Protein AF-A0A858AQA1-F1 (afdb_monomer_lite)

Foldseek 3Di:
DVVLVVLLVVLVVVVVVPVVLVCCLLVVLLVLLVVQLVVQPDDPPPDHRQLLQLLLSLLLSLLLNLQLSLLLVLLVCVVVVVVVVCVVDPDDPCSNVCSSLVSSVVVSVVSSVVSLVVSVVDPVLVVLVVLAQVVLQVQLVSLSSLLSNLVSLVLNLPDDDSVVSNVVSVVLSVVSCCLQDHVDHLQVLQVDVVSLVVSVVNLNNLSSLSNSCNSNNNLQQWDPPDPPIRGSPQPRDSCVSVVSSVCSSVVSVVVSVVSVVVVVVVVVVVVVVVVVVVVVVVLVVLVVPDPDPVSVVVSVVVVVPPCPDDD

Structure (mmCIF, N/CA/C/O backbone):
data_AF-A0A858AQA1-F1
#
_entry.id   AF-A0A858AQA1-F1
#
loop_
_atom_site.group_PDB
_atom_site.id
_atom_site.type_symbol
_atom_site.label_atom_id
_atom_site.label_alt_id
_atom_site.label_comp_id
_atom_site.label_asym_id
_atom_site.label_entity_id
_atom_site.label_seq_id
_atom_site.pdbx_PDB_ins_code
_atom_site.Cartn_x
_atom_site.Cartn_y
_atom_site.Cartn_z
_atom_site.occupancy
_atom_site.B_iso_or_equiv
_atom_site.auth_seq_id
_atom_site.auth_comp_id
_atom_site.auth_asym_id
_atom_site.auth_atom_id
_atom_site.pdbx_PDB_model_num
ATOM 1 N N . MET A 1 1 ? -17.254 -20.150 5.465 1.00 73.06 1 MET A N 1
ATOM 2 C CA . MET A 1 1 ? -17.511 -19.604 4.110 1.00 73.06 1 MET A CA 1
ATOM 3 C C . MET A 1 1 ? -18.615 -18.549 4.067 1.00 73.06 1 MET A C 1
ATOM 5 O O . MET A 1 1 ? -18.322 -17.450 3.620 1.00 73.06 1 MET A O 1
ATOM 9 N N . LYS A 1 2 ? -19.838 -18.808 4.570 1.00 86.50 2 LYS A N 1
ATOM 10 C CA . LYS A 1 2 ? -20.956 -17.834 4.506 1.00 86.50 2 LYS A CA 1
ATOM 11 C C . LYS A 1 2 ? -20.590 -16.429 5.022 1.00 86.50 2 LYS A C 1
ATOM 13 O O . LYS A 1 2 ? -20.822 -15.453 4.319 1.00 86.50 2 LYS A O 1
ATOM 18 N N . SER A 1 3 ? -19.936 -16.325 6.183 1.00 87.56 3 SER A N 1
ATOM 19 C CA . SER A 1 3 ? -19.529 -15.029 6.756 1.00 87.56 3 SER A CA 1
ATOM 20 C C . SER A 1 3 ? -18.504 -14.275 5.901 1.00 87.56 3 SER A C 1
ATOM 22 O O . SER A 1 3 ? -18.577 -13.057 5.813 1.00 87.56 3 SER A O 1
ATOM 24 N N . PHE A 1 4 ? -17.575 -14.979 5.244 1.00 90.94 4 PHE A N 1
ATOM 25 C CA . PHE A 1 4 ? -16.588 -14.353 4.357 1.00 90.94 4 PHE A CA 1
ATOM 26 C C . PHE A 1 4 ? -17.264 -13.744 3.127 1.00 90.94 4 PHE A C 1
ATOM 28 O O . PHE A 1 4 ? -17.015 -12.588 2.808 1.00 90.94 4 PHE A O 1
ATOM 35 N N . ASN A 1 5 ? -18.179 -14.482 2.491 1.00 92.38 5 ASN A N 1
ATOM 36 C CA . ASN A 1 5 ? -18.903 -13.997 1.313 1.00 92.38 5 ASN A CA 1
ATOM 37 C C . ASN A 1 5 ? -19.752 -12.762 1.634 1.00 92.38 5 ASN A C 1
ATOM 39 O O . ASN A 1 5 ? -19.826 -11.845 0.823 1.00 92.38 5 ASN A O 1
ATOM 43 N N . ILE A 1 6 ? -20.359 -12.717 2.825 1.00 91.44 6 ILE A N 1
ATOM 44 C CA . ILE A 1 6 ? -21.107 -11.543 3.292 1.00 91.44 6 ILE A CA 1
ATOM 45 C C . ILE A 1 6 ? -20.171 -10.339 3.437 1.00 91.44 6 ILE A C 1
ATOM 47 O O . ILE A 1 6 ? -20.467 -9.279 2.896 1.00 91.44 6 ILE A O 1
ATOM 51 N N . LEU A 1 7 ? -19.028 -10.504 4.112 1.00 91.25 7 LEU A N 1
ATOM 52 C CA . LEU A 1 7 ? -18.048 -9.428 4.282 1.00 91.25 7 LEU A CA 1
ATOM 53 C C . LEU A 1 7 ? -17.496 -8.943 2.940 1.00 91.25 7 LEU A C 1
ATOM 55 O O . LEU A 1 7 ? -17.415 -7.742 2.714 1.00 91.25 7 LEU A O 1
ATOM 59 N N . PHE A 1 8 ? -17.167 -9.865 2.038 1.00 92.31 8 PHE A N 1
ATOM 60 C CA . PHE A 1 8 ? -16.672 -9.541 0.705 1.00 92.31 8 PHE A CA 1
ATOM 61 C C . PHE A 1 8 ? -17.718 -8.775 -0.114 1.00 92.31 8 PHE A C 1
ATOM 63 O O . PHE A 1 8 ? -17.404 -7.755 -0.724 1.00 92.31 8 PHE A O 1
ATOM 70 N N . LYS A 1 9 ? -18.983 -9.211 -0.073 1.00 93.12 9 LYS A N 1
ATOM 71 C CA . LYS A 1 9 ? -20.091 -8.497 -0.713 1.00 93.12 9 LYS A CA 1
ATOM 72 C C . LYS A 1 9 ? -20.267 -7.093 -0.132 1.00 93.12 9 LYS A C 1
ATOM 74 O O . LYS A 1 9 ? -20.425 -6.150 -0.893 1.00 93.12 9 LYS A O 1
ATOM 79 N N . MET A 1 10 ? -20.155 -6.935 1.189 1.00 90.12 10 MET A N 1
ATOM 80 C CA . MET A 1 10 ? -20.194 -5.617 1.831 1.00 90.12 10 MET A CA 1
ATOM 81 C C . MET A 1 10 ? -19.065 -4.696 1.345 1.00 90.12 10 MET A C 1
ATOM 83 O O . MET A 1 10 ? -19.322 -3.515 1.123 1.00 90.12 10 MET A O 1
ATOM 87 N N . GLN A 1 11 ? -17.838 -5.209 1.153 1.00 90.94 11 GLN A N 1
ATOM 88 C CA . GLN A 1 11 ? -16.745 -4.422 0.555 1.00 90.94 11 GLN A CA 1
ATOM 89 C C . GLN A 1 11 ? -17.123 -3.939 -0.848 1.00 90.94 11 GLN A C 1
ATOM 91 O O . GLN A 1 11 ? -16.962 -2.765 -1.174 1.00 90.94 11 GLN A O 1
ATOM 96 N N . PHE A 1 12 ? -17.654 -4.849 -1.665 1.00 91.06 12 PHE A N 1
ATOM 97 C CA . PHE A 1 12 ? -18.026 -4.564 -3.045 1.00 91.06 12 PHE A CA 1
ATOM 98 C C . PHE A 1 12 ? -19.165 -3.544 -3.142 1.00 91.06 12 PHE A C 1
ATOM 100 O O . PHE A 1 12 ? -19.063 -2.581 -3.901 1.00 91.06 12 PHE A O 1
ATOM 107 N N . ASP A 1 13 ? -20.218 -3.716 -2.343 1.00 90.19 13 ASP A N 1
ATOM 108 C CA . ASP A 1 13 ? -21.353 -2.793 -2.290 1.00 90.19 13 ASP A CA 1
ATOM 109 C C . ASP A 1 13 ? -20.893 -1.397 -1.855 1.00 90.19 13 ASP A C 1
ATOM 111 O O . ASP A 1 13 ? -21.287 -0.395 -2.453 1.00 90.19 13 ASP A O 1
ATOM 115 N N . HIS A 1 14 ? -19.993 -1.326 -0.870 1.00 87.38 14 HIS A N 1
ATOM 116 C CA . HIS A 1 14 ? -19.433 -0.058 -0.430 1.00 87.38 14 HIS A CA 1
ATOM 117 C C . HIS A 1 14 ? -18.577 0.608 -1.515 1.00 87.38 14 HIS A C 1
ATOM 119 O O . HIS A 1 14 ? -18.744 1.799 -1.780 1.00 87.38 14 HIS A O 1
ATOM 125 N N . TYR A 1 15 ? -17.695 -0.152 -2.166 1.00 86.94 15 TYR A N 1
ATOM 126 C CA . TYR A 1 15 ? -16.858 0.355 -3.250 1.00 86.94 15 TYR A CA 1
ATOM 127 C C . TYR A 1 15 ? -17.700 0.885 -4.410 1.00 86.94 15 TYR A C 1
ATOM 129 O O . TYR A 1 15 ? -17.454 1.988 -4.886 1.00 86.94 15 TYR A O 1
ATOM 137 N N . ARG A 1 16 ? -18.747 0.151 -4.809 1.00 88.12 16 ARG A N 1
ATOM 138 C CA . ARG A 1 16 ? -19.666 0.553 -5.883 1.00 88.12 16 ARG A CA 1
ATOM 139 C C . ARG A 1 16 ? -20.393 1.865 -5.583 1.00 88.12 16 ARG A C 1
ATOM 141 O O . ARG A 1 16 ? -20.663 2.630 -6.504 1.00 88.12 16 ARG A O 1
ATOM 148 N N . GLN A 1 17 ? -20.728 2.118 -4.320 1.00 87.00 17 GLN A N 1
ATOM 149 C CA . GLN A 1 17 ? -21.367 3.369 -3.900 1.00 87.00 17 GLN A CA 1
ATOM 150 C C . GLN A 1 17 ? -20.395 4.557 -3.913 1.00 87.00 17 GLN A C 1
ATOM 152 O O . GLN A 1 17 ? -20.827 5.701 -4.044 1.00 87.00 17 GLN A O 1
ATOM 157 N N . ASP A 1 18 ? -19.088 4.312 -3.817 1.00 84.25 18 ASP A N 1
ATOM 158 C CA . ASP A 1 18 ? -18.064 5.353 -3.837 1.00 84.25 18 ASP A CA 1
ATOM 159 C C . ASP A 1 18 ? -17.629 5.701 -5.269 1.00 84.25 18 ASP A C 1
ATOM 161 O O . ASP A 1 18 ? -16.482 5.503 -5.684 1.00 84.25 18 ASP A O 1
ATOM 165 N N . ILE A 1 19 ? -18.580 6.260 -6.025 1.00 83.06 19 ILE A N 1
ATOM 166 C CA . ILE A 1 19 ? -18.394 6.688 -7.420 1.00 83.06 19 ILE A CA 1
ATOM 167 C C . ILE A 1 19 ? -17.190 7.624 -7.547 1.00 83.06 19 ILE A C 1
ATOM 169 O O . ILE A 1 19 ? -16.440 7.530 -8.507 1.00 83.06 19 ILE A O 1
ATOM 173 N N . VAL A 1 20 ? -16.956 8.495 -6.565 1.00 79.31 20 VAL A N 1
ATOM 174 C CA . VAL A 1 20 ? -15.808 9.410 -6.561 1.00 79.31 20 VAL A CA 1
ATOM 175 C C . VAL A 1 20 ? -14.497 8.619 -6.561 1.00 79.31 20 VAL A C 1
ATOM 177 O O . VAL A 1 20 ? -13.631 8.869 -7.399 1.00 79.31 20 VAL A O 1
ATOM 180 N N . THR A 1 21 ? -14.336 7.629 -5.680 1.00 78.94 21 THR A N 1
ATOM 181 C CA . THR A 1 21 ? -13.105 6.818 -5.655 1.00 78.94 21 THR A CA 1
ATOM 182 C C . THR A 1 21 ? -12.893 6.057 -6.959 1.00 78.94 21 THR A C 1
ATOM 184 O O . THR A 1 21 ? -11.757 6.034 -7.449 1.00 78.94 21 THR A O 1
ATOM 187 N N . ILE A 1 22 ? -13.964 5.485 -7.522 1.00 83.00 22 ILE A N 1
ATOM 188 C CA . ILE A 1 22 ? -13.932 4.758 -8.797 1.00 83.00 22 ILE A CA 1
ATOM 189 C C . ILE A 1 22 ? -13.560 5.714 -9.928 1.00 83.00 22 ILE A C 1
ATOM 191 O O . ILE A 1 22 ? -12.518 5.542 -10.554 1.00 83.00 22 ILE A O 1
ATOM 195 N N . THR A 1 23 ? -14.351 6.762 -10.150 1.00 83.00 23 THR A N 1
ATOM 196 C CA . THR A 1 23 ? -14.172 7.694 -11.264 1.00 83.00 23 THR A CA 1
ATOM 197 C C . THR A 1 23 ? -12.812 8.363 -11.203 1.00 83.00 23 THR A C 1
ATOM 199 O O . THR A 1 23 ? -12.072 8.290 -12.178 1.00 83.00 23 THR A O 1
ATOM 202 N N . TYR A 1 24 ? -12.415 8.946 -10.069 1.00 80.00 24 TYR A N 1
ATOM 203 C CA . TYR A 1 24 ? -11.094 9.570 -9.974 1.00 80.00 24 TYR A CA 1
ATOM 204 C C . TYR A 1 24 ? -9.958 8.547 -10.041 1.00 80.00 24 TYR A C 1
ATOM 206 O O . TYR A 1 24 ? -8.861 8.903 -10.450 1.00 80.00 24 TYR A O 1
ATOM 214 N N . GLY A 1 25 ? -10.173 7.300 -9.615 1.00 76.75 25 GLY A N 1
ATOM 215 C CA . GLY A 1 25 ? -9.127 6.276 -9.642 1.00 76.75 25 GLY A CA 1
ATOM 216 C C . GLY A 1 25 ? -8.849 5.751 -11.006 1.00 76.75 25 GLY A C 1
ATOM 217 O O . GLY A 1 25 ? -7.709 5.729 -11.443 1.00 76.75 25 GLY A O 1
ATOM 218 N N . TRP A 1 26 ? -9.915 5.383 -11.679 1.00 83.00 26 TRP A N 1
ATOM 219 C CA . TRP A 1 26 ? -9.835 4.818 -12.995 1.00 83.00 26 TRP A CA 1
ATOM 220 C C . TRP A 1 26 ? -9.442 5.929 -13.961 1.00 83.00 26 TRP A C 1
ATOM 222 O O . TRP A 1 26 ? -8.394 5.845 -14.590 1.00 83.00 26 TRP A O 1
ATOM 232 N N . THR A 1 27 ? -10.196 7.030 -13.990 1.00 83.81 27 THR A N 1
ATOM 233 C CA . THR A 1 27 ? -9.983 8.113 -14.961 1.00 83.81 27 THR A CA 1
ATOM 234 C C . THR A 1 27 ? -8.596 8.731 -14.837 1.00 83.81 27 THR A C 1
ATOM 236 O O . THR A 1 27 ? -7.916 8.866 -15.847 1.00 83.81 27 THR A O 1
ATOM 239 N N . LEU A 1 28 ? -8.131 9.065 -13.624 1.00 80.38 28 LEU A N 1
ATOM 240 C CA . LEU A 1 28 ? -6.813 9.689 -13.465 1.00 80.38 28 LEU A CA 1
ATOM 241 C C . LEU A 1 28 ? -5.692 8.740 -13.890 1.00 80.38 28 LEU A C 1
ATOM 243 O O . LEU A 1 28 ? -4.771 9.167 -14.580 1.00 80.38 28 LEU A O 1
ATOM 247 N N . THR A 1 29 ? -5.763 7.466 -13.500 1.00 80.06 29 THR A N 1
ATOM 248 C CA . THR A 1 29 ? -4.726 6.486 -13.832 1.00 80.06 29 THR A CA 1
ATOM 249 C C . THR A 1 29 ? -4.722 6.147 -15.324 1.00 80.06 29 THR A C 1
ATOM 251 O O . THR A 1 29 ? -3.642 6.101 -15.910 1.00 80.06 29 THR A O 1
ATOM 254 N N . PHE A 1 30 ? -5.889 6.013 -15.968 1.00 83.94 30 PHE A N 1
ATOM 255 C CA . PHE A 1 30 ? -5.974 5.847 -17.425 1.00 83.94 30 PHE A CA 1
ATOM 256 C C . PHE A 1 30 ? -5.468 7.069 -18.175 1.00 83.94 30 PHE A C 1
ATOM 258 O O . PHE A 1 30 ? -4.650 6.916 -19.073 1.00 83.94 30 PHE A O 1
ATOM 265 N N . LEU A 1 31 ? -5.919 8.274 -17.808 1.00 84.38 31 LEU A N 1
ATOM 266 C CA . LEU A 1 31 ? -5.467 9.505 -18.457 1.00 84.38 31 LEU A CA 1
ATOM 267 C C . LEU A 1 31 ? -3.962 9.677 -18.304 1.00 84.38 31 LEU A C 1
ATOM 269 O O . LEU A 1 31 ? -3.286 10.000 -19.271 1.00 84.38 31 LEU A O 1
ATOM 273 N N . THR A 1 32 ? -3.431 9.405 -17.112 1.00 81.31 32 THR A N 1
ATOM 274 C CA . THR A 1 32 ? -1.993 9.476 -16.854 1.00 81.31 32 THR A CA 1
ATOM 275 C C . THR A 1 32 ? -1.249 8.487 -17.749 1.00 81.31 32 THR A C 1
ATOM 277 O O . THR A 1 32 ? -0.362 8.904 -18.484 1.00 81.31 32 THR A O 1
ATOM 280 N N . LEU A 1 33 ? -1.638 7.206 -17.769 1.00 81.81 33 LEU A N 1
ATOM 281 C CA . LEU A 1 33 ? -1.014 6.208 -18.644 1.00 81.81 33 LEU A CA 1
ATOM 282 C C . LEU A 1 33 ? -1.095 6.612 -20.124 1.00 81.81 33 LEU A C 1
ATOM 284 O O . LEU A 1 33 ? -0.093 6.552 -20.830 1.00 81.81 33 LEU A O 1
ATOM 288 N N . PHE A 1 34 ? -2.270 7.043 -20.581 1.00 82.19 34 PHE A N 1
ATOM 289 C CA . PHE A 1 34 ? -2.507 7.431 -21.967 1.00 82.19 34 PHE A CA 1
ATOM 290 C C . PHE A 1 34 ? -1.636 8.618 -22.385 1.00 82.19 34 PHE A C 1
ATOM 292 O O . PHE A 1 34 ? -1.000 8.571 -23.436 1.00 82.19 34 PHE A O 1
ATOM 299 N N . ILE A 1 35 ? -1.554 9.655 -21.544 1.00 81.88 35 ILE A N 1
ATOM 300 C CA . ILE A 1 35 ? -0.667 10.806 -21.746 1.00 81.88 35 ILE A CA 1
ATOM 301 C C . ILE A 1 35 ? 0.783 10.313 -21.836 1.00 81.88 35 ILE A C 1
ATOM 303 O O . ILE A 1 35 ? 1.462 10.590 -22.819 1.00 81.88 35 ILE A O 1
ATOM 307 N N . TRP A 1 36 ? 1.254 9.520 -20.874 1.00 77.94 36 TRP A N 1
ATOM 308 C CA . TRP A 1 36 ? 2.650 9.076 -20.858 1.00 77.94 36 TRP A CA 1
ATOM 309 C C . TRP A 1 36 ? 3.033 8.204 -22.054 1.00 77.94 36 TRP A C 1
ATOM 311 O O . TRP A 1 36 ? 4.100 8.418 -22.624 1.00 77.94 36 TRP A O 1
ATOM 321 N N . LEU A 1 37 ? 2.179 7.262 -22.462 1.00 77.00 37 LEU A N 1
ATOM 322 C CA . LEU A 1 37 ? 2.446 6.416 -23.629 1.00 77.00 37 LEU A CA 1
ATOM 323 C C . LEU A 1 37 ? 2.397 7.216 -24.936 1.00 77.00 37 LEU A C 1
ATOM 325 O O . LEU A 1 37 ? 3.232 7.004 -25.810 1.00 77.00 37 LEU A O 1
ATOM 329 N N . THR A 1 38 ? 1.473 8.174 -25.051 1.00 75.69 38 THR A N 1
ATOM 330 C CA . THR A 1 38 ? 1.316 8.986 -26.267 1.00 75.69 38 THR A CA 1
ATOM 331 C C . THR A 1 38 ? 2.454 9.992 -26.439 1.00 75.69 38 THR A C 1
ATOM 333 O O . THR A 1 38 ? 2.990 10.121 -27.534 1.00 75.69 38 THR A O 1
ATOM 336 N N . PHE A 1 39 ? 2.861 10.689 -25.373 1.00 66.00 39 PHE A N 1
ATOM 337 C CA . PHE A 1 39 ? 3.882 11.739 -25.467 1.00 66.00 39 PHE A CA 1
ATOM 338 C C . PHE A 1 39 ? 5.325 11.209 -25.491 1.00 66.00 39 PHE A C 1
ATOM 340 O O . PHE A 1 39 ? 6.198 11.897 -26.017 1.00 66.00 39 PHE A O 1
ATOM 347 N N . LYS A 1 40 ? 5.600 10.004 -24.963 1.00 63.38 40 LYS A N 1
ATOM 348 C CA . LYS A 1 40 ? 6.957 9.416 -24.984 1.00 63.38 40 LYS A CA 1
ATOM 349 C C . LYS A 1 40 ? 7.316 8.689 -26.288 1.00 63.38 40 LYS A C 1
ATOM 351 O O . LYS A 1 40 ? 8.491 8.420 -26.498 1.00 63.38 40 LYS A O 1
ATOM 356 N N . GLN A 1 41 ? 6.356 8.384 -27.164 1.00 53.94 41 GLN A N 1
ATOM 357 C CA . GLN A 1 41 ? 6.619 7.639 -28.408 1.00 53.94 41 GLN A CA 1
ATOM 358 C C . GLN A 1 41 ? 6.888 8.504 -29.649 1.00 53.94 41 GLN A C 1
ATOM 360 O O . GLN A 1 41 ? 7.388 8.000 -30.648 1.00 53.94 41 GLN A O 1
ATOM 365 N N . THR A 1 42 ? 6.559 9.796 -29.638 1.00 46.00 42 THR A N 1
ATOM 366 C CA . THR A 1 42 ? 6.417 10.561 -30.892 1.00 46.00 42 THR A CA 1
ATOM 367 C C . THR A 1 42 ? 7.615 11.405 -31.313 1.00 46.00 42 THR A C 1
ATOM 369 O O . THR A 1 42 ? 7.504 12.125 -32.303 1.00 46.00 42 THR A O 1
ATOM 372 N N . ASN A 1 43 ? 8.745 11.386 -30.604 1.00 45.25 43 ASN A N 1
ATOM 373 C CA . ASN A 1 43 ? 9.823 12.320 -30.922 1.00 45.25 43 ASN A CA 1
ATOM 374 C C . ASN A 1 43 ? 11.218 11.674 -30.800 1.00 45.25 43 ASN A C 1
ATOM 376 O O . ASN A 1 43 ? 11.653 11.402 -29.684 1.00 45.25 43 ASN A O 1
ATOM 380 N N . PRO A 1 44 ? 11.940 11.463 -31.921 1.00 48.25 44 PRO A N 1
ATOM 381 C CA . PRO A 1 44 ? 13.299 10.911 -31.920 1.00 48.25 44 PRO A CA 1
ATOM 382 C C . PRO A 1 44 ? 14.341 11.826 -31.247 1.00 48.25 44 PRO A C 1
ATOM 384 O O . PRO A 1 44 ? 15.448 11.376 -30.979 1.00 48.25 44 PRO A O 1
ATOM 387 N N . ASN A 1 45 ? 13.976 13.078 -30.937 1.00 49.09 45 ASN A N 1
ATOM 388 C CA . ASN A 1 45 ? 14.774 14.028 -30.154 1.00 49.09 45 ASN A CA 1
ATOM 389 C C . ASN A 1 45 ? 14.176 14.322 -28.760 1.00 49.09 45 ASN A C 1
ATOM 391 O O . ASN A 1 45 ? 14.677 15.203 -28.061 1.00 49.09 45 ASN A O 1
ATOM 395 N N . ALA A 1 46 ? 13.081 13.664 -28.359 1.00 47.47 46 ALA A N 1
ATOM 396 C CA . ALA A 1 46 ? 12.591 13.762 -26.983 1.00 47.47 46 ALA A CA 1
ATOM 397 C C . ALA A 1 46 ? 13.286 12.734 -26.092 1.00 47.47 46 ALA A C 1
ATOM 399 O O . ALA A 1 46 ? 13.847 11.759 -26.587 1.00 47.47 46 ALA A O 1
ATOM 400 N N . PHE A 1 47 ? 13.221 12.978 -24.778 1.00 47.31 47 PHE A N 1
ATOM 401 C CA . PHE A 1 47 ? 13.666 12.075 -23.716 1.00 47.31 47 PHE A CA 1
ATOM 402 C C . PHE A 1 47 ? 13.487 10.613 -24.134 1.00 47.31 47 PHE A C 1
ATOM 404 O O . PHE A 1 47 ? 12.359 10.200 -24.414 1.00 47.31 47 PHE A O 1
ATOM 411 N N . ALA A 1 48 ? 14.602 9.882 -24.222 1.00 53.25 48 ALA A N 1
ATOM 412 C CA . ALA A 1 48 ? 14.654 8.507 -24.702 1.00 53.25 48 ALA A CA 1
ATOM 413 C C . ALA A 1 48 ? 13.500 7.673 -24.126 1.00 53.25 48 ALA A C 1
ATOM 415 O O . ALA A 1 48 ? 13.161 7.805 -22.945 1.00 53.25 48 ALA A O 1
ATOM 416 N N . TYR A 1 49 ? 12.889 6.838 -24.973 1.00 58.66 49 TYR A N 1
ATOM 417 C CA . TYR A 1 49 ? 11.817 5.931 -24.577 1.00 58.66 49 TYR A CA 1
ATOM 418 C C . TYR A 1 49 ? 12.239 5.154 -23.330 1.00 58.66 49 TYR A C 1
ATOM 420 O O . TYR A 1 49 ? 13.167 4.349 -23.354 1.00 58.66 49 TYR A O 1
ATOM 428 N N . ASP A 1 50 ? 11.561 5.446 -22.226 1.00 68.62 50 ASP A N 1
ATOM 429 C CA . ASP A 1 50 ? 11.820 4.809 -20.950 1.00 68.62 50 ASP A CA 1
ATOM 430 C C . ASP A 1 50 ? 11.065 3.464 -20.931 1.00 68.62 50 ASP A C 1
ATOM 432 O O . ASP A 1 50 ? 9.825 3.454 -20.891 1.00 68.62 50 ASP A O 1
ATOM 436 N N . PRO A 1 51 ? 11.772 2.319 -20.969 1.00 76.25 51 PRO A N 1
ATOM 437 C CA . PRO A 1 51 ? 11.139 1.007 -21.069 1.00 76.25 51 PRO A CA 1
ATOM 438 C C . PRO A 1 51 ? 10.345 0.644 -19.807 1.00 76.25 51 PRO A C 1
ATOM 440 O O . PRO A 1 51 ? 9.513 -0.262 -19.846 1.00 76.25 51 PRO A O 1
ATOM 443 N N . PHE A 1 52 ? 10.547 1.364 -18.698 1.00 81.19 52 PHE A N 1
ATOM 444 C CA . PHE A 1 52 ? 9.900 1.111 -17.412 1.00 81.19 52 PHE A CA 1
ATOM 445 C C . PHE A 1 52 ? 8.508 1.737 -17.298 1.00 81.19 52 PHE A C 1
ATOM 447 O O . PHE A 1 52 ? 7.788 1.435 -16.347 1.00 81.19 52 PHE A O 1
ATOM 454 N N . VAL A 1 53 ? 8.097 2.589 -18.246 1.00 82.50 53 VAL A N 1
ATOM 455 C CA . VAL A 1 53 ? 6.897 3.440 -18.124 1.00 82.50 53 VAL A CA 1
ATOM 456 C C . VAL A 1 53 ? 5.634 2.657 -17.794 1.00 82.50 53 VAL A C 1
ATOM 458 O O . VAL A 1 53 ? 4.875 3.089 -16.926 1.00 82.50 53 VAL A O 1
ATOM 461 N N . LEU A 1 54 ? 5.399 1.507 -18.432 1.00 87.19 54 LEU A N 1
ATOM 462 C CA . LEU A 1 54 ? 4.196 0.724 -18.155 1.00 87.19 54 LEU A CA 1
ATOM 463 C C . LEU A 1 54 ? 4.221 0.124 -16.746 1.00 87.19 54 LEU A C 1
ATOM 465 O O . LEU A 1 54 ? 3.236 0.234 -16.016 1.00 87.19 54 LEU A O 1
ATOM 469 N N . ALA A 1 55 ? 5.349 -0.457 -16.333 1.00 91.00 55 ALA A N 1
ATOM 470 C CA . ALA A 1 55 ? 5.509 -0.993 -14.985 1.00 91.00 55 ALA A CA 1
ATOM 471 C C . ALA A 1 55 ? 5.376 0.104 -13.918 1.00 91.00 55 ALA A C 1
ATOM 473 O O . ALA A 1 55 ? 4.658 -0.086 -12.934 1.00 91.00 55 ALA A O 1
ATOM 474 N N . SER A 1 56 ? 5.980 1.276 -14.149 1.00 89.75 56 SER A N 1
ATOM 475 C CA . SER A 1 56 ? 5.829 2.465 -13.304 1.00 89.75 56 SER A CA 1
ATOM 476 C C . SER A 1 56 ? 4.374 2.922 -13.228 1.00 89.75 56 SER A C 1
ATOM 478 O O . SER A 1 56 ? 3.866 3.188 -12.141 1.00 89.75 56 SER A O 1
ATOM 480 N N . ALA A 1 57 ? 3.672 2.986 -14.361 1.00 88.69 57 ALA A N 1
ATOM 481 C CA . ALA A 1 57 ? 2.284 3.431 -14.419 1.00 88.69 57 ALA A CA 1
ATOM 482 C C . ALA A 1 57 ? 1.333 2.452 -13.720 1.00 88.69 57 ALA A C 1
ATOM 484 O O . ALA A 1 57 ? 0.460 2.883 -12.964 1.00 88.69 57 ALA A O 1
ATOM 485 N N . ILE A 1 58 ? 1.531 1.142 -13.903 1.00 92.25 58 ILE A N 1
ATOM 486 C CA . ILE A 1 58 ? 0.795 0.108 -13.167 1.00 92.25 58 ILE A CA 1
ATOM 487 C C . ILE A 1 58 ? 1.092 0.221 -11.669 1.00 92.25 58 ILE A C 1
ATOM 489 O O . ILE A 1 58 ? 0.160 0.218 -10.863 1.00 92.25 58 ILE A O 1
ATOM 493 N N . GLY A 1 59 ? 2.363 0.350 -11.282 1.00 92.94 59 GLY A N 1
ATOM 494 C CA . GLY A 1 59 ? 2.772 0.468 -9.885 1.00 92.94 59 GLY A CA 1
ATOM 495 C C . GLY A 1 59 ? 2.154 1.692 -9.208 1.00 92.94 59 GLY A C 1
ATOM 496 O O . GLY A 1 59 ? 1.453 1.577 -8.206 1.00 92.94 59 GLY A O 1
ATOM 497 N N . VAL A 1 60 ? 2.321 2.871 -9.798 1.00 90.50 60 VAL A N 1
ATOM 498 C CA . VAL A 1 60 ? 1.773 4.131 -9.282 1.00 90.50 60 VAL A CA 1
ATOM 499 C C . VAL A 1 60 ? 0.240 4.146 -9.302 1.00 90.50 60 VAL A C 1
ATOM 501 O O . VAL A 1 60 ? -0.385 4.606 -8.344 1.00 90.50 60 VAL A O 1
ATOM 504 N N . GLY A 1 61 ? -0.386 3.586 -10.340 1.00 90.06 61 GLY A N 1
ATOM 505 C CA . GLY A 1 61 ? -1.833 3.380 -10.397 1.00 90.06 61 GLY A CA 1
ATOM 506 C C . GLY A 1 61 ? -2.344 2.491 -9.262 1.00 90.06 61 GLY A C 1
ATOM 507 O O . GLY A 1 61 ? -3.339 2.813 -8.607 1.00 90.06 61 GLY A O 1
ATOM 508 N N . THR A 1 62 ? -1.604 1.423 -8.966 1.00 92.81 62 THR A N 1
ATOM 509 C CA . THR A 1 62 ? -1.876 0.517 -7.845 1.00 92.81 62 THR A CA 1
ATOM 510 C C . THR A 1 62 ? -1.720 1.235 -6.510 1.00 92.81 62 THR A C 1
ATOM 512 O O . THR A 1 62 ? -2.609 1.130 -5.670 1.00 92.81 62 THR A O 1
ATOM 515 N N . ILE A 1 63 ? -0.660 2.028 -6.313 1.00 93.38 63 ILE A N 1
ATOM 516 C CA . ILE A 1 63 ? -0.477 2.849 -5.103 1.00 93.38 63 ILE A CA 1
ATOM 517 C C . ILE A 1 63 ? -1.687 3.755 -4.897 1.00 93.38 63 ILE A C 1
ATOM 519 O O . ILE A 1 63 ? -2.295 3.747 -3.825 1.00 93.38 63 ILE A O 1
ATOM 523 N N . ARG A 1 64 ? -2.068 4.502 -5.940 1.00 91.00 64 ARG A N 1
ATOM 524 C CA . ARG A 1 64 ? -3.205 5.421 -5.902 1.00 91.00 64 ARG A CA 1
ATOM 525 C C . ARG A 1 64 ? -4.469 4.702 -5.471 1.00 91.00 64 ARG A C 1
ATOM 527 O O . ARG A 1 64 ? -5.131 5.117 -4.523 1.00 91.00 64 ARG A O 1
ATOM 534 N N . ASN A 1 65 ? -4.841 3.650 -6.193 1.00 90.50 65 ASN A N 1
ATOM 535 C CA . ASN A 1 65 ? -6.114 2.989 -5.967 1.00 90.50 65 ASN A CA 1
ATOM 536 C C . ASN A 1 65 ? -6.119 2.219 -4.643 1.00 90.50 65 ASN A C 1
ATOM 538 O O . ASN A 1 65 ? -7.047 2.376 -3.853 1.00 90.50 65 ASN A O 1
ATOM 542 N N . CYS A 1 66 ? -5.064 1.458 -4.362 1.00 92.25 66 CYS A N 1
ATOM 543 C CA . CYS A 1 66 ? -4.965 0.649 -3.159 1.00 92.25 66 CYS A CA 1
ATOM 544 C C . CYS A 1 66 ? -4.950 1.503 -1.888 1.00 92.25 66 CYS A C 1
ATOM 546 O O . CYS A 1 66 ? -5.714 1.204 -0.966 1.00 92.25 66 CYS A O 1
ATOM 548 N N . ILE A 1 67 ? -4.144 2.575 -1.838 1.00 93.56 67 ILE A N 1
ATOM 549 C CA . ILE A 1 67 ? -4.077 3.424 -0.644 1.00 93.56 67 ILE A CA 1
ATOM 550 C C . ILE A 1 67 ? -5.414 4.136 -0.424 1.00 93.56 67 ILE A C 1
ATOM 552 O O . ILE A 1 67 ? -5.968 4.076 0.673 1.00 93.56 67 ILE A O 1
ATOM 556 N N . HIS A 1 68 ? -5.971 4.778 -1.455 1.00 90.50 68 HIS A N 1
ATOM 557 C CA . HIS A 1 68 ? -7.208 5.547 -1.301 1.00 90.50 68 HIS A CA 1
ATOM 558 C C . HIS A 1 68 ? -8.424 4.673 -0.982 1.00 90.50 68 HIS A C 1
ATOM 560 O O . HIS A 1 68 ? -9.170 4.994 -0.053 1.00 90.50 68 HIS A O 1
ATOM 566 N N . ALA A 1 69 ? -8.624 3.575 -1.720 1.00 89.88 69 ALA A N 1
ATOM 567 C CA . ALA A 1 69 ? -9.766 2.691 -1.510 1.00 89.88 69 ALA A CA 1
ATOM 568 C C . ALA A 1 69 ? -9.711 2.048 -0.118 1.00 89.88 69 ALA A C 1
ATOM 570 O O . ALA A 1 69 ? -10.685 2.121 0.634 1.00 89.88 69 ALA A O 1
ATOM 571 N N . THR A 1 70 ? -8.552 1.504 0.272 1.00 92.69 70 THR A N 1
ATOM 572 C CA . THR A 1 70 ? -8.381 0.882 1.592 1.00 92.69 70 THR A CA 1
ATOM 573 C C . THR A 1 70 ? -8.562 1.903 2.714 1.00 92.69 70 THR A C 1
ATOM 575 O O . THR A 1 70 ? -9.311 1.645 3.656 1.00 92.69 70 THR A O 1
ATOM 578 N N . THR A 1 71 ? -7.942 3.085 2.616 1.00 93.75 71 THR A N 1
ATOM 579 C CA . THR A 1 71 ? -8.064 4.137 3.639 1.00 93.75 71 THR A CA 1
ATOM 580 C C . THR A 1 71 ? -9.522 4.554 3.845 1.00 93.75 71 THR A C 1
ATOM 582 O O . THR A 1 71 ? -9.975 4.627 4.988 1.00 93.75 71 THR A O 1
ATOM 585 N N . ARG A 1 72 ? -10.292 4.777 2.769 1.00 89.44 72 ARG A N 1
ATOM 586 C CA . ARG A 1 72 ? -11.710 5.163 2.878 1.00 89.44 72 ARG A CA 1
ATOM 5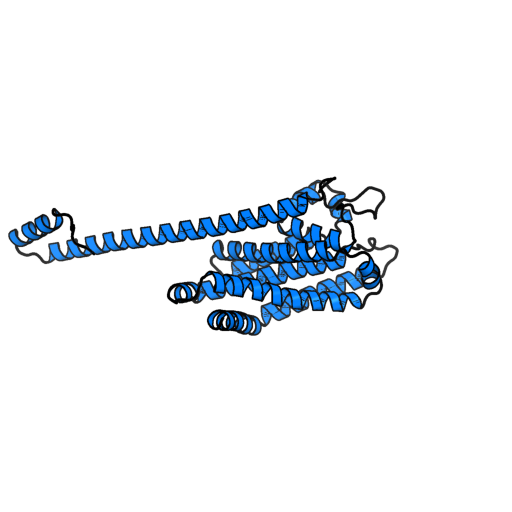87 C C . ARG A 1 72 ? -12.570 4.062 3.490 1.00 89.44 72 ARG A C 1
ATOM 589 O O . ARG A 1 72 ? -13.327 4.349 4.417 1.00 89.44 72 ARG A O 1
ATOM 596 N N . ILE A 1 73 ? -12.415 2.817 3.033 1.00 90.00 73 ILE A N 1
ATOM 597 C CA . ILE A 1 73 ? -13.124 1.654 3.593 1.00 90.00 73 ILE A CA 1
ATOM 598 C C . ILE A 1 73 ? -12.878 1.563 5.105 1.00 90.00 73 ILE A C 1
ATOM 600 O O . ILE A 1 73 ? -13.818 1.483 5.899 1.00 90.00 73 ILE A O 1
ATOM 604 N N . LEU A 1 74 ? -11.612 1.642 5.521 1.00 91.94 74 LEU A N 1
ATOM 605 C CA . LEU A 1 74 ? -11.230 1.559 6.928 1.00 91.94 74 LEU A CA 1
ATOM 606 C C . LEU A 1 74 ? -11.780 2.729 7.758 1.00 91.94 74 LEU A C 1
ATOM 608 O O . LEU A 1 74 ? -12.254 2.511 8.876 1.00 91.94 74 LEU A O 1
ATOM 612 N N . PHE A 1 75 ? -11.775 3.956 7.228 1.00 91.00 75 PHE A N 1
ATOM 613 C CA . PHE A 1 75 ? -12.382 5.105 7.909 1.00 91.00 75 PHE A CA 1
ATOM 614 C C . PHE A 1 75 ? -13.889 4.969 8.068 1.00 91.00 75 PHE A C 1
ATOM 616 O O . PHE A 1 75 ? -14.419 5.281 9.133 1.00 91.00 75 PHE A O 1
ATOM 623 N N . ASN A 1 76 ? -14.582 4.475 7.048 1.00 88.44 76 ASN A N 1
ATOM 624 C CA . ASN A 1 76 ? -16.023 4.278 7.123 1.00 88.44 76 ASN A CA 1
ATOM 625 C C . ASN A 1 76 ? -16.374 3.212 8.166 1.00 88.44 76 ASN A C 1
ATOM 627 O O . ASN A 1 76 ? -17.262 3.433 8.990 1.00 88.44 76 ASN A O 1
ATOM 631 N N . TYR A 1 77 ? -15.599 2.127 8.249 1.00 89.75 77 TYR A N 1
ATOM 632 C CA . TYR A 1 77 ? -15.752 1.142 9.323 1.00 89.75 77 TYR A CA 1
ATOM 633 C C . TYR A 1 77 ? -15.457 1.693 10.714 1.00 89.75 77 TYR A C 1
ATOM 635 O O . TYR A 1 77 ? -16.162 1.349 11.668 1.00 89.75 77 TYR A O 1
ATOM 643 N N . LYS A 1 78 ? -14.450 2.56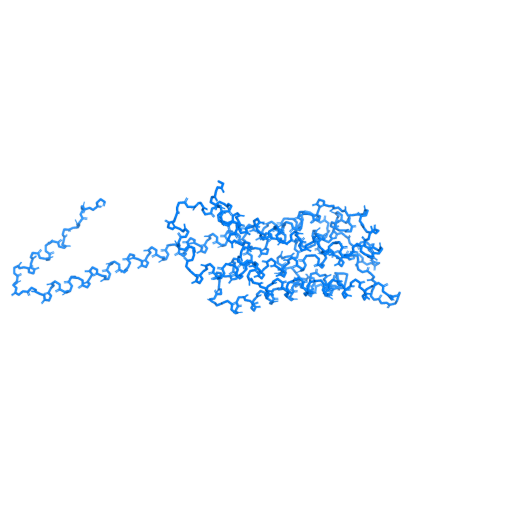1 10.841 1.00 88.44 78 LYS A N 1
ATOM 644 C CA . LYS A 1 78 ? -14.130 3.253 12.094 1.00 88.44 78 LYS A CA 1
ATOM 645 C C . LYS A 1 78 ? -15.278 4.171 12.525 1.00 88.44 78 LYS A C 1
ATOM 647 O O . LYS A 1 78 ? -15.732 4.073 13.661 1.00 88.44 78 LYS A O 1
ATOM 652 N N . ASN A 1 79 ? -15.791 4.999 11.616 1.00 86.81 79 ASN A N 1
ATOM 653 C CA . ASN A 1 79 ? -16.833 5.990 11.901 1.00 86.81 79 ASN A CA 1
ATOM 654 C C . ASN A 1 79 ? -18.194 5.353 12.211 1.00 86.81 79 ASN A C 1
ATOM 656 O O . ASN A 1 79 ? -18.911 5.828 13.084 1.00 86.81 79 ASN A O 1
ATOM 660 N N . GLN A 1 80 ? -18.542 4.253 11.541 1.00 87.19 80 GLN A N 1
ATOM 661 C CA . GLN A 1 80 ? -19.806 3.540 11.769 1.00 87.19 80 GLN A CA 1
ATOM 662 C C . GLN A 1 80 ? -19.774 2.620 13.004 1.00 87.19 80 GLN A C 1
ATOM 664 O O . GLN A 1 80 ? -20.746 1.907 13.276 1.00 87.19 80 GLN A O 1
ATOM 669 N N . GLY A 1 81 ? -18.644 2.561 13.722 1.00 83.81 81 GLY A N 1
ATOM 670 C CA . GLY A 1 81 ? -18.435 1.608 14.813 1.00 83.81 81 GLY A CA 1
ATOM 671 C C . GLY A 1 81 ? -18.516 0.148 14.351 1.00 83.81 81 GLY A C 1
ATOM 672 O O . GLY A 1 81 ? -18.788 -0.742 15.157 1.00 83.81 81 GLY A O 1
ATOM 673 N N . PHE A 1 82 ? -18.308 -0.111 13.055 1.00 86.44 82 PHE A N 1
ATOM 674 C CA . PHE A 1 82 ? -18.462 -1.435 12.453 1.00 86.44 82 PHE A CA 1
ATOM 675 C C . PHE A 1 82 ? -17.497 -2.443 13.075 1.00 86.44 82 PHE A C 1
ATOM 677 O O . PHE A 1 82 ? -17.888 -3.567 13.373 1.00 86.44 82 PHE A O 1
ATOM 684 N N . LEU A 1 83 ? -16.262 -2.018 13.364 1.00 81.31 83 LEU A N 1
ATOM 685 C CA . LEU A 1 83 ? -15.268 -2.869 14.021 1.00 81.31 83 LEU A CA 1
ATOM 686 C C . LEU A 1 83 ? -15.745 -3.354 15.396 1.00 81.31 83 LEU A C 1
ATOM 688 O O . LEU A 1 83 ? -15.590 -4.531 15.705 1.00 81.31 83 LEU A O 1
ATOM 692 N N . ASN A 1 84 ? -16.387 -2.487 16.185 1.00 79.94 84 ASN A N 1
ATOM 693 C CA . ASN A 1 84 ? -16.933 -2.866 17.491 1.00 79.94 84 ASN A CA 1
ATOM 694 C C . ASN A 1 84 ? -18.041 -3.913 17.336 1.00 79.94 84 ASN A C 1
ATOM 696 O O . ASN A 1 84 ? -18.044 -4.906 18.055 1.00 79.94 84 ASN A O 1
ATOM 700 N N . LYS A 1 85 ? -18.924 -3.739 16.343 1.00 84.56 85 LYS A N 1
ATOM 701 C CA . LYS A 1 85 ? -19.982 -4.712 16.029 1.00 84.56 85 LYS A CA 1
ATOM 702 C C . LYS A 1 85 ? -19.400 -6.056 15.592 1.00 84.56 85 LYS A C 1
ATOM 704 O O . LYS A 1 85 ? -19.837 -7.085 16.090 1.00 84.56 85 LYS A 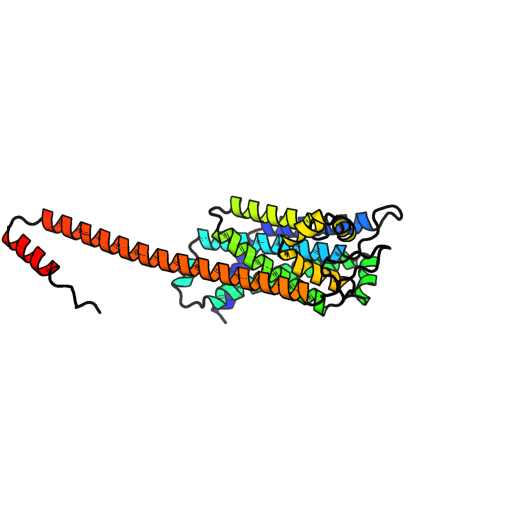O 1
ATOM 709 N N . ILE A 1 86 ? -18.381 -6.056 14.728 1.00 83.75 86 ILE A N 1
ATOM 710 C CA . ILE A 1 86 ? -17.688 -7.283 14.311 1.00 83.75 86 ILE A CA 1
ATOM 711 C C . ILE A 1 86 ? -17.058 -7.989 15.513 1.00 83.75 86 ILE A C 1
ATOM 713 O O . ILE A 1 86 ? -17.201 -9.203 15.634 1.00 83.75 86 ILE A O 1
ATOM 717 N N . TYR A 1 87 ? -16.433 -7.252 16.436 1.00 78.56 87 TYR A N 1
ATOM 718 C CA . TYR A 1 87 ? -15.857 -7.840 17.648 1.00 78.56 87 TYR A CA 1
ATOM 719 C C . TYR A 1 87 ? -16.892 -8.440 18.605 1.00 78.56 87 TYR A C 1
ATOM 721 O O . TYR A 1 87 ? -16.547 -9.353 19.350 1.00 78.56 87 TYR A O 1
ATOM 729 N N . SER A 1 88 ? -18.140 -7.973 18.565 1.00 83.25 88 SER A N 1
ATOM 730 C CA . SER A 1 88 ? -19.258 -8.553 19.320 1.00 83.25 88 SER A CA 1
ATOM 731 C C . SER A 1 88 ? -19.921 -9.746 18.619 1.00 83.25 88 SER A C 1
ATOM 733 O O . SER A 1 88 ? -20.782 -10.393 19.207 1.00 83.25 88 SER A O 1
ATOM 735 N N . THR A 1 89 ? -19.544 -10.051 17.375 1.00 85.56 89 THR A N 1
ATOM 736 C CA . THR A 1 89 ? -20.069 -11.198 16.615 1.00 85.56 89 THR A CA 1
ATOM 737 C C . THR A 1 89 ? -19.072 -12.361 16.596 1.00 85.56 89 THR A C 1
ATOM 739 O O . THR A 1 89 ? -17.867 -12.131 16.684 1.00 85.56 89 THR A O 1
ATOM 742 N N . PRO A 1 90 ? -19.516 -13.617 16.389 1.00 84.88 90 PRO A N 1
ATOM 743 C CA . PRO A 1 90 ? -18.627 -14.784 16.282 1.00 84.88 90 PRO A CA 1
ATOM 744 C C . PRO A 1 90 ? -17.830 -14.834 14.959 1.00 84.88 90 PRO A C 1
ATOM 746 O O . PRO A 1 90 ? -17.382 -15.894 14.521 1.00 84.88 90 PRO A O 1
ATOM 749 N N . ILE A 1 91 ? -17.669 -13.703 14.270 1.00 86.81 91 ILE A N 1
ATOM 750 C CA . ILE A 1 91 ? -16.934 -13.617 13.011 1.00 86.81 91 ILE A CA 1
ATOM 751 C C . ILE A 1 91 ? -15.433 -13.573 13.312 1.00 86.81 91 ILE A C 1
ATOM 753 O O . ILE A 1 91 ? -14.948 -12.728 14.062 1.00 86.81 91 ILE A O 1
ATOM 757 N N . SER A 1 92 ? -14.668 -14.462 12.674 1.00 87.25 92 SER A N 1
ATOM 758 C CA . SER A 1 92 ? -13.207 -14.453 12.784 1.00 87.25 92 SER A CA 1
ATOM 759 C C . SER A 1 92 ? -12.610 -13.148 12.245 1.00 87.25 92 SER A C 1
ATOM 761 O O . SER A 1 92 ? -12.870 -12.749 11.107 1.00 87.25 92 SER A O 1
ATOM 763 N N . LYS A 1 93 ? -11.732 -12.523 13.038 1.00 84.50 93 LYS A N 1
ATOM 764 C CA . LYS A 1 93 ? -10.974 -11.313 12.667 1.00 84.50 93 LYS A CA 1
ATOM 765 C C . LYS A 1 93 ? -10.112 -11.539 11.425 1.00 84.50 93 LYS A C 1
ATOM 767 O O . LYS A 1 93 ? -9.978 -10.645 10.595 1.00 84.50 93 LYS A O 1
ATOM 772 N N . TRP A 1 94 ? -9.583 -12.753 11.278 1.00 86.00 94 TRP A N 1
ATOM 773 C CA . TRP A 1 94 ? -8.811 -13.155 10.106 1.00 86.00 94 TRP A CA 1
ATOM 774 C C . TRP A 1 94 ? -9.663 -13.167 8.842 1.00 86.00 94 TRP A C 1
ATOM 776 O O . TRP A 1 94 ? -9.204 -12.686 7.816 1.00 86.00 94 TRP A O 1
ATOM 786 N N . ASN A 1 95 ? -10.922 -13.611 8.920 1.00 88.00 95 ASN A N 1
ATOM 787 C CA . ASN A 1 95 ? -11.828 -13.568 7.768 1.00 88.00 95 ASN A CA 1
ATOM 788 C C . ASN A 1 95 ? -12.138 -12.127 7.352 1.00 88.00 95 ASN A C 1
ATOM 790 O O . ASN A 1 95 ? -12.231 -11.844 6.162 1.00 88.00 95 ASN A O 1
ATOM 794 N N . PHE A 1 96 ? -12.268 -11.214 8.318 1.00 88.94 96 PHE A N 1
ATOM 795 C CA . PHE A 1 96 ? -12.444 -9.792 8.039 1.00 88.94 96 PHE A CA 1
ATOM 796 C C . PHE A 1 96 ? -11.218 -9.180 7.353 1.00 88.94 96 PHE A C 1
ATOM 798 O O . PHE A 1 96 ? -11.354 -8.612 6.269 1.00 88.94 96 PHE A O 1
ATOM 805 N N . LEU A 1 97 ? -10.021 -9.363 7.914 1.00 87.25 97 LEU A N 1
ATOM 806 C CA . LEU A 1 97 ? -8.783 -8.861 7.309 1.00 87.25 97 LEU A CA 1
ATOM 807 C C . LEU A 1 97 ? -8.527 -9.478 5.930 1.00 87.25 97 LEU A C 1
ATOM 809 O O . LEU A 1 97 ? -8.251 -8.750 4.979 1.00 87.25 97 LEU A O 1
ATOM 813 N N . ALA A 1 98 ? -8.694 -10.795 5.796 1.00 90.38 98 ALA A N 1
ATOM 814 C CA . ALA A 1 98 ? -8.563 -11.488 4.520 1.00 90.38 98 ALA A CA 1
ATOM 815 C C . ALA A 1 98 ? -9.567 -10.966 3.484 1.00 90.38 98 ALA A C 1
ATOM 817 O O . ALA A 1 98 ? -9.208 -10.829 2.320 1.00 90.38 98 ALA A O 1
ATOM 818 N N . SER A 1 99 ? -10.798 -10.623 3.892 1.00 92.31 99 SER A N 1
ATOM 819 C CA . SER A 1 99 ? -11.792 -10.050 2.975 1.00 92.31 99 SER A CA 1
ATOM 820 C C . SER A 1 99 ? -11.362 -8.683 2.443 1.00 92.31 99 SER A C 1
ATOM 822 O O . SER A 1 99 ? -11.486 -8.449 1.247 1.00 92.31 99 SER A O 1
ATOM 824 N N . ILE A 1 100 ? -10.786 -7.817 3.288 1.00 90.38 100 ILE A N 1
ATOM 825 C CA . ILE A 1 100 ? -10.273 -6.502 2.871 1.00 90.38 100 ILE A CA 1
ATOM 826 C C . ILE A 1 100 ? -9.090 -6.668 1.920 1.00 90.38 100 ILE A C 1
ATOM 828 O O . ILE A 1 100 ? -9.044 -6.007 0.882 1.00 90.38 100 ILE A O 1
ATOM 832 N N . ILE A 1 101 ? -8.140 -7.542 2.266 1.00 90.94 101 ILE A N 1
ATOM 833 C CA . ILE A 1 101 ? -6.942 -7.770 1.453 1.00 90.94 101 ILE A CA 1
ATOM 834 C C . ILE A 1 101 ? -7.333 -8.348 0.097 1.00 90.94 101 ILE A C 1
ATOM 836 O O . ILE A 1 101 ? -6.974 -7.778 -0.929 1.00 90.94 101 ILE A O 1
ATOM 840 N N . LEU A 1 102 ? -8.113 -9.432 0.080 1.00 93.19 102 LEU A N 1
ATOM 841 C CA . LEU A 1 102 ? -8.517 -10.088 -1.161 1.00 93.19 102 LEU A CA 1
ATOM 842 C C . LEU A 1 102 ? -9.356 -9.159 -2.041 1.00 93.19 102 LEU A C 1
ATOM 844 O O . LEU A 1 102 ? -9.166 -9.134 -3.253 1.00 93.19 102 LEU A O 1
ATOM 848 N N . PHE A 1 103 ? -10.252 -8.373 -1.440 1.00 92.62 103 PHE A N 1
ATOM 849 C CA . PHE A 1 103 ? -11.037 -7.385 -2.168 1.00 92.62 103 PHE A CA 1
ATOM 850 C C . PHE A 1 103 ? -10.140 -6.346 -2.851 1.00 92.62 103 PHE A C 1
ATOM 852 O O . PHE A 1 103 ? -10.283 -6.101 -4.047 1.00 92.62 103 PHE A O 1
ATOM 859 N N . ASN A 1 104 ? -9.171 -5.779 -2.124 1.00 91.38 104 ASN A N 1
ATOM 860 C CA . ASN A 1 104 ? -8.247 -4.802 -2.697 1.00 91.38 104 ASN A CA 1
ATOM 861 C C . ASN A 1 104 ? -7.346 -5.416 -3.769 1.00 91.38 104 ASN A C 1
ATOM 863 O O . ASN A 1 104 ? -7.145 -4.788 -4.805 1.00 91.38 104 ASN A O 1
ATOM 867 N N . VAL A 1 105 ? -6.841 -6.635 -3.565 1.00 91.94 105 VAL A N 1
ATOM 868 C CA . VAL A 1 105 ? -6.078 -7.360 -4.591 1.00 91.94 105 VAL A CA 1
ATOM 869 C C . VAL A 1 105 ? -6.922 -7.532 -5.853 1.00 91.94 105 VAL A C 1
ATOM 871 O O . VAL A 1 105 ? -6.454 -7.205 -6.935 1.00 91.94 105 VAL A O 1
ATOM 874 N N . LEU A 1 106 ? -8.180 -7.963 -5.726 1.00 93.44 106 LEU A N 1
ATOM 875 C CA . LEU A 1 106 ? -9.068 -8.191 -6.867 1.00 93.44 106 LEU A CA 1
ATOM 876 C C . LEU A 1 106 ? -9.383 -6.899 -7.636 1.00 93.44 106 LEU A C 1
ATOM 878 O O . LEU A 1 106 ? -9.285 -6.879 -8.859 1.00 93.44 106 LEU A O 1
ATOM 882 N N . ILE A 1 107 ? -9.723 -5.810 -6.942 1.00 90.94 107 ILE A N 1
ATOM 883 C CA . ILE A 1 107 ? -10.011 -4.524 -7.596 1.00 90.94 107 ILE A CA 1
ATOM 884 C C . ILE A 1 107 ? -8.764 -3.958 -8.281 1.00 90.94 107 ILE A C 1
ATOM 886 O O . ILE A 1 107 ? -8.853 -3.490 -9.416 1.00 90.94 107 ILE A O 1
ATOM 890 N N . ASN A 1 108 ? -7.601 -4.009 -7.625 1.00 91.50 108 ASN A N 1
ATOM 891 C CA . ASN A 1 108 ? -6.360 -3.553 -8.251 1.00 91.50 108 ASN A CA 1
ATOM 892 C C . ASN A 1 108 ? -5.979 -4.440 -9.434 1.00 91.50 108 ASN A C 1
ATOM 894 O O . ASN A 1 108 ? -5.523 -3.909 -10.438 1.00 91.50 108 ASN A O 1
ATOM 898 N N . PHE A 1 109 ? -6.221 -5.750 -9.361 1.00 92.81 109 PHE A N 1
ATOM 899 C CA . PHE A 1 109 ? -5.971 -6.650 -10.480 1.00 92.81 109 PHE A CA 1
ATOM 900 C C . PHE A 1 109 ? -6.819 -6.268 -11.696 1.00 92.81 109 PHE A C 1
ATOM 902 O O . PHE A 1 109 ? -6.272 -6.132 -12.783 1.00 92.81 109 PHE A O 1
ATOM 909 N N . ILE A 1 110 ? -8.115 -5.979 -11.511 1.00 92.12 110 ILE A N 1
ATOM 910 C CA . ILE A 1 110 ? -8.997 -5.499 -12.591 1.00 92.12 110 ILE A CA 1
ATOM 911 C C . ILE A 1 110 ? -8.448 -4.213 -13.224 1.00 92.12 110 ILE A C 1
ATOM 913 O O . ILE A 1 110 ? -8.354 -4.120 -14.446 1.00 92.12 110 ILE A O 1
ATOM 917 N N . ILE A 1 111 ? -8.055 -3.230 -12.409 1.00 89.75 111 ILE A N 1
ATOM 918 C CA . ILE A 1 111 ? -7.505 -1.960 -12.909 1.00 89.75 111 ILE A CA 1
ATOM 919 C C . ILE A 1 111 ? -6.190 -2.199 -13.654 1.00 89.75 111 ILE A C 1
ATOM 921 O O . ILE A 1 111 ? -6.013 -1.686 -14.755 1.00 89.75 111 ILE A O 1
ATOM 925 N N . THR A 1 112 ? -5.290 -3.009 -13.098 1.00 91.50 112 THR A N 1
ATOM 926 C CA . THR A 1 112 ? -4.025 -3.383 -13.735 1.00 91.50 112 THR A CA 1
ATOM 927 C C . THR A 1 112 ? -4.256 -4.084 -15.068 1.00 91.50 112 THR A C 1
ATOM 929 O O . THR A 1 112 ? -3.598 -3.736 -16.042 1.00 91.50 112 THR A O 1
ATOM 932 N N . THR A 1 113 ? -5.202 -5.026 -15.146 1.00 91.94 113 THR A N 1
ATOM 933 C CA . THR A 1 113 ? -5.564 -5.690 -16.403 1.00 91.94 113 THR A CA 1
ATOM 934 C C . THR A 1 113 ? -6.033 -4.675 -17.431 1.00 91.94 113 THR A C 1
ATOM 936 O O . THR A 1 113 ? -5.578 -4.714 -18.569 1.00 91.94 113 THR A O 1
ATOM 939 N N . LEU A 1 114 ? -6.887 -3.728 -17.043 1.00 89.94 114 LEU A N 1
ATOM 940 C CA . LEU A 1 114 ? -7.346 -2.704 -17.971 1.00 89.94 114 LEU A CA 1
ATOM 941 C C . LEU A 1 114 ? -6.193 -1.802 -18.444 1.00 89.94 114 LEU A C 1
ATOM 943 O O . LEU A 1 114 ? -6.048 -1.600 -19.648 1.00 89.94 114 LEU A O 1
ATOM 947 N N . LEU A 1 115 ? -5.329 -1.326 -17.541 1.00 89.31 115 LEU A N 1
ATOM 948 C CA . LEU A 1 115 ? -4.141 -0.535 -17.900 1.00 89.31 115 LEU A CA 1
ATOM 949 C C . LEU A 1 115 ? -3.223 -1.300 -18.856 1.00 89.31 115 LEU A C 1
ATOM 951 O O . LEU A 1 115 ? -2.802 -0.768 -19.883 1.00 89.31 115 LEU A O 1
ATOM 955 N N . PHE A 1 116 ? -2.974 -2.572 -18.556 1.00 90.62 116 PHE A N 1
ATOM 956 C CA . PHE A 1 116 ? -2.207 -3.461 -19.413 1.00 90.62 116 PHE A CA 1
ATOM 957 C C . PHE A 1 116 ? -2.850 -3.575 -20.801 1.00 90.62 116 PHE A C 1
ATOM 959 O O . PHE A 1 116 ? -2.184 -3.311 -21.796 1.00 90.62 116 PHE A O 1
ATOM 966 N N . THR A 1 117 ? -4.157 -3.856 -20.892 1.00 90.44 117 THR A N 1
ATOM 967 C CA . THR A 1 117 ? -4.856 -3.947 -22.187 1.00 90.44 117 THR A CA 1
ATOM 968 C C . THR A 1 117 ? -4.809 -2.643 -22.981 1.00 90.44 117 THR A C 1
ATOM 970 O O . THR A 1 117 ? -4.611 -2.686 -24.192 1.00 90.44 117 THR A O 1
ATOM 973 N N . THR A 1 118 ? -4.912 -1.482 -22.324 1.00 87.62 118 THR A N 1
ATOM 974 C CA . THR A 1 118 ? -4.768 -0.187 -23.005 1.00 87.62 118 THR A CA 1
ATOM 975 C C . THR A 1 118 ? -3.345 0.046 -23.504 1.00 87.62 118 THR A C 1
ATOM 977 O O . THR A 1 118 ? -3.158 0.569 -24.598 1.00 87.62 118 THR A O 1
ATOM 980 N N . ALA A 1 119 ? -2.333 -0.393 -22.754 1.00 86.94 119 ALA A N 1
ATOM 981 C CA . ALA A 1 119 ? -0.942 -0.285 -23.173 1.00 86.94 119 ALA A CA 1
ATOM 982 C C . ALA A 1 119 ? -0.614 -1.200 -24.360 1.00 86.94 119 ALA A C 1
ATOM 984 O O . ALA A 1 119 ? 0.208 -0.844 -25.199 1.00 86.94 119 ALA A O 1
ATOM 985 N N . MET A 1 120 ? -1.309 -2.335 -24.488 1.00 89.25 120 MET A N 1
ATOM 986 C CA . MET A 1 120 ? -1.155 -3.242 -25.630 1.00 89.25 120 MET A CA 1
ATOM 987 C C . MET A 1 120 ? -1.620 -2.647 -26.963 1.00 89.25 120 MET A C 1
ATOM 989 O O . MET A 1 120 ? -1.352 -3.243 -28.005 1.00 89.25 120 MET A O 1
ATOM 993 N N . LEU A 1 121 ? -2.264 -1.475 -26.975 1.00 86.88 121 LEU A N 1
ATOM 994 C CA . LEU A 1 121 ? -2.540 -0.736 -28.211 1.00 86.88 121 LEU A CA 1
ATOM 995 C C . LEU A 1 121 ? -1.246 -0.232 -28.877 1.00 86.88 121 LEU A C 1
ATOM 997 O O . LEU A 1 121 ? -1.184 -0.123 -30.102 1.00 86.88 121 LEU A O 1
ATOM 1001 N N . TYR A 1 122 ? -0.183 -0.027 -28.099 1.00 84.25 122 TYR A N 1
ATOM 1002 C CA . TYR A 1 122 ? 1.094 0.510 -28.559 1.00 84.25 122 TYR A CA 1
ATOM 1003 C C . TYR A 1 122 ? 2.079 -0.611 -28.931 1.00 84.25 122 TYR A C 1
ATOM 1005 O O . TYR A 1 122 ? 2.278 -1.557 -28.170 1.00 84.25 122 TYR A O 1
ATOM 1013 N N . ALA A 1 123 ? 2.704 -0.517 -30.112 1.00 83.56 123 ALA A N 1
ATOM 1014 C CA . ALA A 1 123 ? 3.562 -1.580 -30.651 1.00 83.56 123 ALA A CA 1
ATOM 1015 C C . ALA A 1 123 ? 4.814 -1.845 -29.802 1.00 83.56 123 ALA A C 1
ATOM 1017 O O . ALA A 1 123 ? 5.114 -3.003 -29.522 1.00 83.56 123 ALA A O 1
ATOM 1018 N N . ASP A 1 124 ? 5.478 -0.795 -29.320 1.00 79.44 124 ASP A N 1
ATOM 1019 C CA . ASP A 1 124 ? 6.696 -0.930 -28.508 1.00 79.44 124 ASP A CA 1
ATOM 1020 C C . ASP A 1 124 ? 6.436 -1.683 -27.197 1.00 79.44 124 ASP A C 1
ATOM 1022 O O . ASP A 1 124 ? 7.237 -2.515 -26.780 1.00 79.44 124 ASP A O 1
ATOM 1026 N N . GLN A 1 125 ? 5.269 -1.467 -26.580 1.00 83.06 125 GLN A N 1
ATOM 1027 C CA . GLN A 1 125 ? 4.879 -2.189 -25.366 1.00 83.06 125 GLN A CA 1
ATOM 1028 C C . GLN A 1 125 ? 4.633 -3.675 -25.636 1.00 83.06 125 GLN A C 1
ATOM 1030 O O . GLN A 1 125 ? 4.930 -4.504 -24.780 1.00 83.06 125 GLN A O 1
ATOM 1035 N N . ARG A 1 126 ? 4.119 -4.028 -26.823 1.00 86.50 126 ARG A N 1
ATOM 1036 C CA . ARG A 1 126 ? 3.957 -5.433 -27.223 1.00 86.50 126 ARG A CA 1
ATOM 1037 C C . ARG A 1 126 ? 5.302 -6.108 -27.464 1.00 86.50 126 ARG A C 1
ATOM 1039 O O . ARG A 1 126 ? 5.460 -7.260 -27.080 1.00 86.50 126 ARG A O 1
ATOM 1046 N N . ASN A 1 127 ? 6.260 -5.398 -28.058 1.00 83.81 127 ASN A N 1
ATOM 1047 C CA . ASN A 1 127 ? 7.601 -5.934 -28.297 1.00 83.81 127 ASN A CA 1
ATOM 1048 C C . ASN A 1 127 ? 8.322 -6.242 -26.979 1.00 83.81 127 ASN A C 1
ATOM 1050 O O . ASN A 1 127 ? 8.916 -7.310 -26.850 1.00 83.81 127 ASN A O 1
ATOM 1054 N N . ASN A 1 128 ? 8.167 -5.367 -25.981 1.00 81.94 128 ASN A N 1
ATOM 1055 C CA . ASN A 1 128 ? 8.746 -5.552 -24.651 1.00 81.94 128 ASN A CA 1
ATOM 1056 C C . ASN A 1 128 ? 8.227 -6.803 -23.918 1.00 81.94 128 ASN A C 1
ATOM 1058 O O . ASN A 1 128 ? 8.905 -7.290 -23.022 1.00 81.94 128 ASN A O 1
ATOM 1062 N N . LEU A 1 129 ? 7.059 -7.358 -24.284 1.00 87.38 129 LEU A N 1
ATOM 1063 C CA . LEU A 1 129 ? 6.490 -8.534 -23.606 1.00 87.38 129 LEU A CA 1
ATOM 1064 C C . LEU A 1 129 ? 7.381 -9.777 -23.660 1.00 87.38 129 LEU A C 1
ATOM 1066 O O . LEU A 1 129 ? 7.274 -10.626 -22.775 1.00 87.38 129 LEU A O 1
ATOM 1070 N N . ASN A 1 130 ? 8.217 -9.899 -24.693 1.00 87.50 130 ASN A N 1
ATOM 1071 C CA . ASN A 1 130 ? 9.085 -11.062 -24.871 1.00 87.50 130 ASN A CA 1
ATOM 1072 C C . ASN A 1 130 ? 10.171 -11.143 -23.793 1.00 87.50 130 ASN A C 1
ATOM 1074 O O . ASN A 1 130 ? 10.577 -12.242 -23.423 1.00 87.50 130 ASN A O 1
ATOM 1078 N N . ASP A 1 131 ? 10.583 -9.992 -23.262 1.00 88.44 131 ASP A N 1
ATOM 1079 C CA . ASP A 1 131 ? 11.663 -9.885 -22.283 1.00 88.44 131 ASP A CA 1
ATOM 1080 C C . ASP A 1 131 ? 11.136 -9.858 -20.837 1.00 88.44 131 ASP A C 1
ATOM 1082 O O . ASP A 1 131 ? 11.909 -9.885 -19.880 1.00 88.44 131 ASP A O 1
ATOM 1086 N N . VAL A 1 132 ? 9.810 -9.842 -20.641 1.00 92.69 132 VAL A N 1
ATOM 1087 C CA . VAL A 1 132 ? 9.203 -9.733 -19.309 1.00 92.69 132 VAL A CA 1
ATOM 1088 C C . VAL A 1 132 ? 9.453 -10.996 -18.483 1.00 92.69 132 VAL A C 1
ATOM 1090 O O . VAL A 1 132 ? 8.939 -12.084 -18.757 1.00 92.69 132 VAL A O 1
ATOM 1093 N N . ASN A 1 133 ? 10.123 -10.823 -17.347 1.00 95.19 133 ASN A N 1
ATOM 1094 C CA . ASN A 1 133 ? 10.123 -11.788 -16.260 1.00 95.19 133 ASN A CA 1
ATOM 1095 C C . ASN A 1 133 ? 8.850 -11.633 -15.411 1.00 95.19 133 ASN A C 1
ATOM 1097 O O . ASN A 1 133 ? 8.796 -10.890 -14.422 1.00 95.19 133 ASN A O 1
ATOM 1101 N N . TRP A 1 134 ? 7.812 -12.385 -15.782 1.00 94.94 134 TRP A N 1
ATOM 1102 C CA . TRP A 1 134 ? 6.510 -12.368 -15.109 1.00 94.94 134 TRP A CA 1
ATOM 1103 C C . TRP A 1 134 ? 6.571 -12.749 -13.630 1.00 94.94 134 TRP A C 1
ATOM 1105 O O . TRP A 1 134 ? 5.796 -12.220 -12.835 1.00 94.94 134 TRP A O 1
ATOM 1115 N N . GLY A 1 135 ? 7.490 -13.636 -13.241 1.00 96.00 135 GLY A N 1
ATOM 1116 C CA . GLY A 1 135 ? 7.663 -14.032 -11.845 1.00 96.00 135 GLY A CA 1
ATOM 1117 C C . GLY A 1 135 ? 8.078 -12.845 -10.979 1.00 96.00 135 GLY A C 1
ATOM 1118 O O . GLY A 1 135 ? 7.420 -12.545 -9.982 1.00 96.00 135 GLY A O 1
ATOM 1119 N N . MET A 1 136 ? 9.116 -12.120 -11.408 1.00 96.12 136 MET A N 1
ATOM 1120 C CA . MET A 1 136 ? 9.555 -10.892 -10.739 1.00 96.12 136 MET A CA 1
ATOM 1121 C C . MET A 1 136 ? 8.444 -9.843 -10.739 1.00 96.12 136 MET A C 1
ATOM 1123 O O . MET A 1 136 ? 8.109 -9.306 -9.684 1.00 96.12 136 MET A O 1
ATOM 1127 N N . PHE A 1 137 ? 7.812 -9.608 -11.892 1.00 95.88 137 PHE A N 1
ATOM 1128 C CA . PHE A 1 137 ? 6.739 -8.624 -12.013 1.00 95.88 137 PHE A CA 1
ATOM 1129 C C . PHE A 1 137 ? 5.584 -8.891 -11.034 1.00 95.88 137 PHE A C 1
ATOM 1131 O O . PHE A 1 137 ? 5.166 -7.991 -10.303 1.00 95.88 137 PHE A O 1
ATOM 1138 N N . LEU A 1 138 ? 5.091 -10.132 -10.967 1.00 95.62 138 LEU A N 1
ATOM 1139 C CA . LEU A 1 138 ? 3.973 -10.513 -10.100 1.00 95.62 138 LEU A CA 1
ATOM 1140 C C . LEU A 1 138 ? 4.344 -10.487 -8.613 1.00 95.62 138 LEU A C 1
ATOM 1142 O O . LEU A 1 138 ? 3.531 -10.049 -7.797 1.00 95.62 138 LEU A O 1
ATOM 1146 N N . ILE A 1 139 ? 5.560 -10.908 -8.245 1.00 96.44 139 ILE A N 1
ATOM 1147 C CA . ILE A 1 139 ? 6.039 -10.819 -6.857 1.00 96.44 139 ILE A CA 1
ATOM 1148 C C . ILE A 1 139 ? 6.122 -9.354 -6.424 1.00 96.44 139 ILE A C 1
ATOM 1150 O O . ILE A 1 139 ? 5.567 -8.994 -5.384 1.00 96.44 139 ILE A O 1
ATOM 1154 N N . GLY A 1 140 ? 6.748 -8.500 -7.240 1.00 96.62 140 GLY A N 1
ATOM 1155 C CA . GLY A 1 140 ? 6.819 -7.063 -6.984 1.00 96.62 140 GLY A CA 1
ATOM 1156 C C . GLY A 1 140 ? 5.427 -6.441 -6.860 1.00 96.62 140 GLY A C 1
ATOM 1157 O O . GLY A 1 140 ? 5.159 -5.705 -5.912 1.00 96.62 140 GLY A O 1
ATOM 1158 N N . TYR A 1 141 ? 4.498 -6.818 -7.740 1.00 96.12 141 TYR A N 1
ATOM 1159 C CA . TYR A 1 141 ? 3.115 -6.346 -7.704 1.00 96.12 141 TYR A CA 1
ATOM 1160 C C . TYR A 1 141 ? 2.388 -6.731 -6.410 1.00 96.12 141 TYR A C 1
ATOM 1162 O O . TYR A 1 141 ? 1.782 -5.880 -5.757 1.00 96.12 141 TYR A O 1
ATOM 1170 N N . LEU A 1 142 ? 2.473 -7.994 -5.988 1.00 95.44 142 LEU A N 1
ATOM 1171 C CA . LEU A 1 142 ? 1.847 -8.448 -4.743 1.00 95.44 142 LEU A CA 1
ATOM 1172 C C . LEU A 1 142 ? 2.463 -7.766 -3.517 1.00 95.44 142 LEU A C 1
ATOM 1174 O O . LEU A 1 142 ? 1.728 -7.315 -2.634 1.00 95.44 142 LEU A O 1
ATOM 1178 N N . MET A 1 143 ? 3.792 -7.632 -3.477 1.00 96.38 143 MET A N 1
ATOM 1179 C CA . MET A 1 143 ? 4.483 -6.889 -2.419 1.00 96.38 143 MET A CA 1
ATOM 1180 C C . MET A 1 143 ? 4.025 -5.429 -2.370 1.00 96.38 143 MET A C 1
ATOM 1182 O O . MET A 1 143 ? 3.809 -4.892 -1.279 1.00 96.38 143 MET A O 1
ATOM 1186 N N . LEU A 1 144 ? 3.822 -4.796 -3.528 1.00 96.69 144 LEU A N 1
ATOM 1187 C CA . LEU A 1 144 ? 3.348 -3.420 -3.621 1.00 96.69 144 LEU A CA 1
ATOM 1188 C C . LEU A 1 144 ? 1.939 -3.276 -3.046 1.00 96.69 144 LEU A C 1
ATOM 1190 O O . LEU A 1 144 ? 1.707 -2.396 -2.215 1.00 96.69 144 LEU A O 1
ATOM 1194 N N . VAL A 1 145 ? 1.014 -4.155 -3.442 1.00 95.81 145 VAL A N 1
ATOM 1195 C CA . VAL A 1 145 ? -0.371 -4.150 -2.947 1.00 95.81 145 VAL A CA 1
ATOM 1196 C C . VAL A 1 145 ? -0.402 -4.336 -1.430 1.00 95.81 145 VAL A C 1
ATOM 1198 O O . VAL A 1 145 ? -1.034 -3.547 -0.728 1.00 95.81 145 VAL A O 1
ATOM 1201 N N . ILE A 1 146 ? 0.325 -5.327 -0.901 1.00 95.00 146 ILE A N 1
ATOM 1202 C CA . ILE A 1 146 ? 0.397 -5.581 0.546 1.00 95.00 146 ILE A CA 1
ATOM 1203 C C . ILE A 1 146 ? 0.962 -4.361 1.280 1.00 95.00 146 ILE A C 1
ATOM 1205 O O . ILE A 1 146 ? 0.376 -3.913 2.268 1.00 95.00 146 ILE A O 1
ATOM 1209 N N . THR A 1 147 ? 2.057 -3.784 0.779 1.00 96.12 147 THR A N 1
ATOM 1210 C CA . THR A 1 147 ? 2.672 -2.585 1.364 1.00 96.12 147 THR A CA 1
ATOM 1211 C C . THR A 1 147 ? 1.679 -1.424 1.401 1.00 96.12 147 THR A C 1
ATOM 1213 O O . THR A 1 147 ? 1.518 -0.785 2.440 1.00 96.12 147 THR A O 1
ATOM 1216 N N . CYS A 1 148 ? 0.944 -1.184 0.312 1.00 96.12 148 CYS A N 1
ATOM 1217 C CA . CYS A 1 148 ? -0.062 -0.125 0.247 1.00 96.12 148 CYS A CA 1
ATOM 1218 C C . CYS A 1 148 ? -1.205 -0.337 1.248 1.00 96.12 148 CYS A C 1
ATOM 1220 O O . CYS A 1 148 ? -1.587 0.608 1.936 1.00 96.12 148 CYS A O 1
ATOM 1222 N N . ILE A 1 149 ? -1.714 -1.567 1.384 1.00 95.31 149 ILE A N 1
ATOM 1223 C CA . ILE A 1 149 ? -2.756 -1.901 2.369 1.00 95.31 149 ILE A CA 1
ATOM 1224 C C . ILE A 1 149 ? -2.269 -1.608 3.792 1.00 95.31 149 ILE A C 1
ATOM 1226 O O . ILE A 1 149 ? -2.976 -0.965 4.569 1.00 95.31 149 ILE A O 1
ATOM 1230 N N . LEU A 1 150 ? -1.059 -2.054 4.144 1.00 94.94 150 LEU A N 1
ATOM 1231 C CA . LEU A 1 150 ? -0.487 -1.836 5.475 1.00 94.94 150 LEU A CA 1
ATOM 1232 C C . LEU A 1 150 ? -0.287 -0.344 5.776 1.00 94.94 150 LEU A C 1
ATOM 1234 O O . LEU A 1 150 ? -0.605 0.115 6.875 1.00 94.94 150 LEU A O 1
ATOM 1238 N N . PHE A 1 151 ? 0.158 0.431 4.787 1.00 95.19 151 PHE A N 1
ATOM 1239 C CA . PHE A 1 151 ? 0.264 1.883 4.914 1.00 95.19 151 PHE A CA 1
ATOM 1240 C C . PHE A 1 151 ? -1.101 2.557 5.097 1.00 95.19 151 PHE A C 1
ATOM 1242 O O . PHE A 1 151 ? -1.222 3.452 5.933 1.00 95.19 151 PHE A O 1
ATOM 1249 N N . SER A 1 152 ? -2.156 2.100 4.418 1.00 95.44 152 SER A N 1
ATOM 1250 C CA . SER A 1 152 ? -3.519 2.586 4.677 1.00 95.44 152 SER A CA 1
ATOM 1251 C C . SER A 1 152 ? -3.974 2.330 6.111 1.00 95.44 152 SER A C 1
ATOM 1253 O O . SER A 1 152 ? -4.579 3.211 6.724 1.00 95.44 152 SER A O 1
ATOM 1255 N N . PHE A 1 153 ? -3.655 1.163 6.682 1.00 94.31 153 PHE A N 1
ATOM 1256 C CA . PHE A 1 153 ? -3.926 0.898 8.097 1.00 94.31 153 PHE A CA 1
ATOM 1257 C C . PHE A 1 153 ? -3.199 1.893 9.008 1.00 94.31 153 PHE A C 1
ATOM 1259 O O . PHE A 1 153 ? -3.824 2.424 9.926 1.00 94.31 153 PHE A O 1
ATOM 1266 N N . LEU A 1 154 ? -1.924 2.203 8.738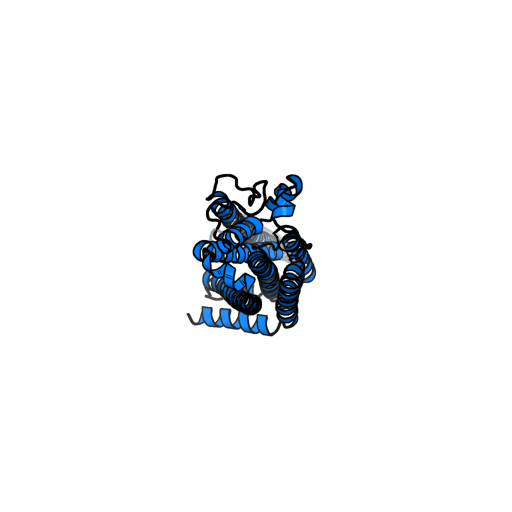 1.00 95.12 154 LEU A N 1
ATOM 1267 C CA . LEU A 1 154 ? -1.188 3.222 9.494 1.00 95.12 154 LEU A CA 1
ATOM 1268 C C . LEU A 1 154 ? -1.841 4.606 9.373 1.00 95.12 154 LEU A C 1
ATOM 1270 O O . LEU A 1 154 ? -2.048 5.274 10.386 1.00 95.12 154 LEU A O 1
ATOM 1274 N N . ILE A 1 155 ? -2.217 5.030 8.163 1.00 95.19 155 ILE A N 1
ATOM 1275 C CA . ILE A 1 155 ? -2.879 6.326 7.947 1.00 95.19 155 ILE A CA 1
ATOM 1276 C C . ILE A 1 155 ? -4.160 6.413 8.787 1.00 95.19 155 ILE A C 1
ATOM 1278 O O . ILE A 1 155 ? -4.366 7.389 9.506 1.00 95.19 155 ILE A O 1
ATOM 1282 N N . VAL A 1 156 ? -5.013 5.387 8.750 1.00 94.19 156 VAL A N 1
ATOM 1283 C CA . VAL A 1 156 ? -6.290 5.369 9.492 1.00 94.19 156 VAL A CA 1
ATOM 1284 C C . VAL A 1 156 ? -6.090 5.348 11.004 1.00 94.19 156 VAL A C 1
ATOM 1286 O O . VAL A 1 156 ? -6.915 5.865 11.768 1.00 94.19 156 VAL A O 1
ATOM 1289 N N . GLU A 1 157 ? -4.995 4.746 11.445 1.00 91.94 157 GLU A N 1
ATOM 1290 C CA . GLU A 1 157 ? -4.641 4.634 12.846 1.00 91.94 157 GLU A CA 1
ATOM 1291 C C . GLU A 1 157 ? -4.201 5.982 13.435 1.00 91.94 157 GLU A C 1
ATOM 1293 O O . GLU A 1 157 ? -4.684 6.372 14.502 1.00 91.94 157 GLU A O 1
ATOM 1298 N N . TYR A 1 158 ? -3.362 6.730 12.711 1.00 93.75 158 TYR A N 1
ATOM 1299 C CA . TYR A 1 158 ? -2.846 8.030 13.151 1.00 93.75 158 TYR A CA 1
ATOM 1300 C C . TYR A 1 158 ? -3.784 9.201 12.870 1.00 93.75 158 TYR A C 1
ATOM 1302 O O . TYR A 1 158 ? -3.787 10.197 13.600 1.00 93.75 158 TYR A O 1
ATOM 1310 N N . VAL A 1 159 ? -4.602 9.100 11.826 1.00 94.88 159 VAL A N 1
ATOM 1311 C CA . VAL A 1 159 ? -5.463 10.195 11.402 1.00 94.88 159 VAL A CA 1
ATOM 1312 C C . VAL A 1 159 ? -6.857 10.073 12.028 1.00 94.88 159 VAL A C 1
ATOM 1314 O O . VAL A 1 159 ? -7.448 8.998 12.158 1.00 94.88 159 VAL A O 1
ATOM 1317 N N . LYS A 1 160 ? -7.404 11.213 12.459 1.00 90.75 160 LYS A N 1
ATOM 1318 C CA . LYS A 1 160 ? -8.705 11.276 13.144 1.00 90.75 160 LYS A CA 1
ATOM 1319 C C . LYS A 1 160 ? -9.888 11.489 12.199 1.00 90.75 160 LYS A C 1
ATOM 1321 O O . LYS A 1 160 ? -10.979 11.039 12.522 1.00 90.75 160 LYS A O 1
ATOM 1326 N N . THR A 1 161 ? -9.686 12.149 11.059 1.00 92.56 161 THR A N 1
ATOM 1327 C CA . THR A 1 161 ? -10.761 12.523 10.124 1.00 92.56 161 THR A CA 1
ATOM 1328 C C . THR A 1 161 ? -10.506 11.981 8.719 1.00 92.56 161 THR A C 1
ATOM 1330 O O . THR A 1 161 ? -9.356 11.851 8.298 1.00 92.56 161 THR A O 1
ATOM 1333 N N . ASN A 1 162 ? -11.583 11.691 7.982 1.00 90.06 162 ASN A N 1
ATOM 1334 C CA . ASN A 1 162 ? -11.503 11.151 6.620 1.00 90.06 162 ASN A CA 1
ATOM 1335 C C . ASN A 1 162 ? -10.791 12.120 5.656 1.00 90.06 162 ASN A C 1
ATOM 1337 O O . ASN A 1 162 ? -9.945 11.704 4.866 1.00 90.06 162 ASN A O 1
ATOM 1341 N N . ASP A 1 163 ? -11.047 13.424 5.783 1.00 91.19 163 ASP A N 1
ATOM 1342 C CA . ASP A 1 163 ? -10.443 14.439 4.909 1.00 91.19 163 ASP A CA 1
ATOM 1343 C C . ASP A 1 163 ? -8.923 14.501 5.071 1.00 91.19 163 ASP A C 1
ATOM 1345 O O . ASP A 1 163 ? -8.180 14.480 4.091 1.00 91.19 163 ASP A O 1
ATOM 1349 N N . LYS A 1 164 ? -8.434 14.479 6.320 1.00 93.50 164 LYS A N 1
ATOM 1350 C CA . LYS A 1 164 ? -6.991 14.447 6.603 1.00 93.50 164 LYS A CA 1
ATOM 1351 C C . LYS A 1 164 ? -6.353 13.160 6.089 1.00 93.50 164 LYS A C 1
ATOM 1353 O O . LYS A 1 164 ? -5.211 13.176 5.646 1.00 93.50 164 LYS A O 1
ATOM 1358 N N . ALA A 1 165 ? -7.070 12.043 6.143 1.00 93.31 165 ALA A N 1
ATOM 1359 C CA . ALA A 1 165 ? -6.551 10.768 5.671 1.00 93.31 165 ALA A CA 1
ATOM 1360 C C . ALA A 1 165 ? -6.474 10.715 4.147 1.00 93.31 165 ALA A C 1
ATOM 1362 O O . ALA A 1 165 ? -5.509 10.192 3.594 1.00 93.31 165 ALA A O 1
ATOM 1363 N N . SER A 1 166 ? -7.460 11.313 3.479 1.00 90.62 166 SER A N 1
ATOM 1364 C CA . SER A 1 166 ? -7.461 11.513 2.032 1.00 90.62 166 SER A CA 1
ATOM 1365 C C . SER A 1 166 ? -6.327 12.446 1.603 1.00 90.62 166 SER A C 1
ATOM 1367 O O . SER A 1 166 ? -5.635 12.146 0.635 1.00 90.62 166 SER A O 1
ATOM 1369 N N . PHE A 1 167 ? -6.073 13.524 2.357 1.00 93.06 167 PHE A N 1
ATOM 1370 C CA . PHE A 1 167 ? -4.913 14.395 2.153 1.00 93.06 167 PHE A CA 1
ATOM 1371 C C . PHE A 1 167 ? -3.597 13.614 2.243 1.00 93.06 167 PHE A C 1
ATOM 1373 O O . PHE A 1 167 ? -2.822 13.627 1.292 1.00 93.06 167 PHE A O 1
ATOM 1380 N N . TRP A 1 168 ? -3.368 12.866 3.328 1.00 94.12 168 TRP A N 1
ATOM 1381 C CA . TRP A 1 168 ? -2.146 12.067 3.474 1.00 94.12 168 TRP A CA 1
ATOM 1382 C C . TRP A 1 168 ? -2.015 10.988 2.396 1.00 94.12 168 TRP A C 1
ATOM 1384 O O . TRP A 1 168 ? -0.926 10.797 1.864 1.00 94.12 168 TRP A O 1
ATOM 1394 N N . SER A 1 169 ? -3.116 10.335 2.015 1.00 92.44 169 SER A N 1
ATOM 1395 C CA . SER A 1 169 ? -3.126 9.361 0.913 1.00 92.44 169 SER A CA 1
ATOM 1396 C C . SER A 1 169 ? -2.683 10.001 -0.410 1.00 92.44 169 SER A C 1
ATOM 1398 O O . SER A 1 169 ? -1.840 9.436 -1.104 1.00 92.44 169 SER A O 1
ATOM 1400 N N . ASN A 1 170 ? -3.166 11.214 -0.710 1.00 90.94 170 ASN A N 1
ATOM 1401 C CA . ASN A 1 170 ? -2.752 11.975 -1.892 1.00 90.94 170 ASN A CA 1
ATOM 1402 C C . ASN A 1 170 ? -1.280 12.396 -1.821 1.00 90.94 170 ASN A C 1
ATOM 1404 O O . ASN A 1 170 ? -0.577 12.289 -2.819 1.00 90.94 170 ASN A O 1
ATOM 1408 N N . VAL A 1 171 ? -0.797 12.853 -0.660 1.00 92.38 171 VAL A N 1
ATOM 1409 C CA . VAL A 1 171 ? 0.622 13.205 -0.472 1.00 92.38 171 VAL A CA 1
ATOM 1410 C C . VAL A 1 171 ? 1.507 11.993 -0.764 1.00 92.38 171 VAL A C 1
ATOM 1412 O O . VAL A 1 171 ? 2.445 12.104 -1.553 1.00 92.38 171 VAL A O 1
ATOM 1415 N N . PHE A 1 172 ? 1.173 10.821 -0.212 1.00 90.88 172 PHE A N 1
ATOM 1416 C CA . PHE A 1 172 ? 1.898 9.582 -0.501 1.00 90.88 172 PHE A CA 1
ATOM 1417 C C . PHE A 1 172 ? 1.858 9.238 -1.992 1.00 90.88 172 PHE A C 1
ATOM 1419 O O . PHE A 1 172 ? 2.902 8.951 -2.575 1.00 90.88 172 PHE A O 1
ATOM 1426 N N . PHE A 1 173 ? 0.682 9.319 -2.618 1.00 90.44 173 PHE A N 1
ATOM 1427 C CA . PHE A 1 173 ? 0.515 9.066 -4.047 1.00 90.44 173 PHE A CA 1
ATOM 1428 C C . PHE A 1 173 ? 1.381 9.991 -4.910 1.00 90.44 173 PHE A C 1
ATOM 1430 O O . PHE A 1 173 ? 2.208 9.494 -5.669 1.00 90.44 173 PHE A O 1
ATOM 1437 N N . TYR A 1 174 ? 1.236 11.313 -4.783 1.00 90.00 174 TYR A N 1
ATOM 1438 C CA . TYR A 1 174 ? 1.972 12.264 -5.620 1.00 90.00 174 TYR A CA 1
ATOM 1439 C C . TYR A 1 174 ? 3.476 12.156 -5.415 1.00 90.00 174 TYR A C 1
ATOM 1441 O O . TYR A 1 174 ? 4.232 12.227 -6.378 1.00 90.00 174 TYR A O 1
ATOM 1449 N N . THR A 1 175 ? 3.920 11.910 -4.186 1.00 90.50 175 THR A N 1
ATOM 1450 C CA . THR A 1 175 ? 5.347 11.706 -3.938 1.00 90.50 175 THR A CA 1
ATOM 1451 C C . THR A 1 175 ? 5.854 10.444 -4.644 1.00 90.50 175 THR A C 1
ATOM 1453 O O . THR A 1 175 ? 6.881 10.480 -5.315 1.00 90.50 175 THR A O 1
ATOM 1456 N N . CYS A 1 176 ? 5.093 9.348 -4.597 1.00 90.38 176 CYS A N 1
ATOM 1457 C CA . CYS A 1 176 ? 5.441 8.129 -5.326 1.00 90.38 176 CYS A CA 1
ATOM 1458 C C . CYS A 1 176 ? 5.440 8.329 -6.851 1.00 90.38 176 CYS A C 1
ATOM 1460 O O . CYS A 1 176 ? 6.322 7.806 -7.524 1.00 90.38 176 CYS A O 1
ATOM 1462 N N . VAL A 1 177 ? 4.493 9.101 -7.400 1.00 88.50 177 VAL A N 1
ATOM 1463 C CA . VAL A 1 177 ? 4.437 9.424 -8.840 1.00 88.50 177 VAL A CA 1
ATOM 1464 C C . VAL A 1 177 ? 5.759 10.031 -9.306 1.00 88.50 177 VAL A C 1
ATOM 1466 O O . VAL A 1 177 ? 6.308 9.596 -10.315 1.00 88.50 177 VAL A O 1
ATOM 1469 N N . TRP A 1 178 ? 6.275 11.020 -8.574 1.00 88.12 178 TRP A N 1
ATOM 1470 C CA . TRP A 1 178 ? 7.464 11.765 -8.985 1.00 88.12 178 TRP A CA 1
ATOM 1471 C C . TRP A 1 178 ? 8.770 11.003 -8.756 1.00 88.12 178 TRP A C 1
ATOM 1473 O O . TRP A 1 178 ? 9.658 11.082 -9.597 1.00 88.12 178 TRP A O 1
ATOM 1483 N N . PHE A 1 179 ? 8.878 10.239 -7.665 1.00 88.31 179 PHE A N 1
ATOM 1484 C CA . PHE A 1 179 ? 10.140 9.607 -7.265 1.00 88.31 179 PHE A CA 1
ATOM 1485 C C . PHE A 1 179 ? 10.293 8.136 -7.669 1.00 88.31 179 PHE A C 1
ATOM 1487 O O . PHE A 1 179 ? 11.392 7.605 -7.555 1.00 88.31 179 PHE A O 1
ATOM 1494 N N . LEU A 1 180 ? 9.237 7.452 -8.125 1.00 87.88 180 LEU A N 1
ATOM 1495 C CA . LEU A 1 180 ? 9.284 6.006 -8.411 1.00 87.88 180 LEU A CA 1
ATOM 1496 C C . LEU A 1 180 ? 9.227 5.672 -9.910 1.00 87.88 180 LEU A C 1
ATOM 1498 O O . LEU A 1 180 ? 8.716 4.623 -10.296 1.00 87.88 180 LEU A O 1
ATOM 1502 N N . GLY A 1 181 ? 9.754 6.553 -10.764 1.00 79.44 181 GLY A N 1
ATOM 1503 C CA . GLY A 1 181 ? 9.987 6.238 -12.178 1.00 79.44 181 GLY A CA 1
ATOM 1504 C C . GLY A 1 181 ? 8.821 6.506 -13.132 1.00 79.44 181 GLY A C 1
ATOM 1505 O O . GLY A 1 181 ? 8.880 6.065 -14.277 1.00 79.44 181 GLY A O 1
ATOM 1506 N N . LEU A 1 182 ? 7.743 7.171 -12.689 1.00 84.00 182 LEU A N 1
ATOM 1507 C CA . LEU A 1 182 ? 6.665 7.605 -13.589 1.00 84.00 182 LEU A CA 1
ATOM 1508 C C . LEU A 1 182 ? 6.839 9.067 -14.013 1.00 84.00 182 LEU A C 1
ATOM 1510 O O . LEU A 1 182 ? 6.919 9.347 -15.203 1.00 84.00 182 LEU A O 1
ATOM 1514 N N . GLY A 1 183 ? 6.884 9.985 -13.043 1.00 84.00 183 GLY A N 1
ATOM 1515 C CA . GLY A 1 183 ? 7.020 11.420 -13.290 1.00 84.00 183 GLY A CA 1
ATOM 1516 C C . GLY A 1 183 ? 8.419 11.805 -13.762 1.00 84.00 183 GLY A C 1
ATOM 1517 O O . GLY A 1 183 ? 8.559 12.513 -14.755 1.00 84.00 183 GLY A O 1
ATOM 1518 N N . VAL A 1 184 ? 9.446 11.304 -13.074 1.00 84.25 184 VAL A N 1
ATOM 1519 C CA . VAL A 1 184 ? 10.848 11.439 -13.484 1.00 84.25 184 VAL A CA 1
ATOM 1520 C C . VAL A 1 184 ? 11.370 10.050 -13.865 1.00 84.25 184 VAL A C 1
ATOM 1522 O O . VAL A 1 184 ? 11.197 9.124 -13.066 1.00 84.25 184 VAL A O 1
ATOM 1525 N N . PRO A 1 185 ? 11.973 9.870 -15.057 1.00 80.12 185 PRO A N 1
ATOM 1526 C CA . PRO A 1 185 ? 12.571 8.598 -15.457 1.00 80.12 185 PRO A CA 1
ATOM 1527 C C . PRO A 1 185 ? 13.632 8.130 -14.457 1.00 80.12 185 PRO A C 1
ATOM 1529 O O . PRO A 1 185 ? 14.378 8.934 -13.899 1.00 80.12 185 PRO A O 1
ATOM 1532 N N . ILE A 1 186 ? 13.731 6.817 -14.250 1.00 80.25 186 ILE A N 1
ATOM 1533 C CA . ILE A 1 186 ? 14.679 6.237 -13.280 1.00 80.25 186 ILE A CA 1
ATOM 1534 C C . ILE A 1 186 ? 16.123 6.517 -13.683 1.00 80.25 186 ILE A C 1
ATOM 1536 O O . ILE A 1 186 ? 16.951 6.791 -12.818 1.00 80.25 186 ILE A O 1
ATOM 1540 N N . SER A 1 187 ? 16.405 6.494 -14.987 1.00 77.06 187 SER A N 1
ATOM 1541 C CA . SER A 1 187 ? 17.707 6.861 -15.543 1.00 77.06 187 SER A CA 1
ATOM 1542 C C . SER A 1 187 ? 18.136 8.251 -15.072 1.00 77.06 187 SER A C 1
ATOM 1544 O O . SER A 1 187 ? 19.254 8.403 -14.591 1.00 77.06 187 SER A O 1
ATOM 1546 N N . GLU A 1 188 ? 17.232 9.229 -15.100 1.00 82.19 188 GLU A N 1
ATOM 1547 C CA . GLU A 1 188 ? 17.506 10.599 -14.651 1.00 82.19 188 GLU A CA 1
ATOM 1548 C C . GLU A 1 188 ? 17.649 10.695 -13.127 1.00 82.19 188 GLU A C 1
ATOM 1550 O O . GLU A 1 188 ? 18.551 11.360 -12.626 1.00 82.19 188 GLU A O 1
ATOM 1555 N N . ILE A 1 189 ? 16.810 9.986 -12.359 1.00 83.69 189 ILE A N 1
ATOM 1556 C CA . ILE A 1 189 ? 16.934 9.942 -10.889 1.00 83.69 189 ILE A CA 1
ATOM 1557 C C . ILE A 1 189 ? 18.297 9.363 -10.480 1.00 83.69 189 ILE A C 1
ATOM 1559 O O . ILE A 1 189 ? 18.921 9.859 -9.540 1.00 83.69 189 ILE A O 1
ATOM 1563 N N . SER A 1 190 ? 18.760 8.329 -11.187 1.00 81.06 190 SER A N 1
ATOM 1564 C CA . SER A 1 190 ? 19.998 7.611 -10.869 1.00 81.06 190 SER A CA 1
ATOM 1565 C C . SER A 1 190 ? 21.274 8.421 -11.122 1.00 81.06 190 SER A C 1
ATOM 1567 O O . SER A 1 190 ? 22.288 8.148 -10.487 1.00 81.06 190 SER A O 1
ATOM 1569 N N . GLN A 1 191 ? 21.222 9.453 -11.975 1.00 83.00 191 GLN A N 1
ATOM 1570 C CA . GLN A 1 191 ? 22.359 10.352 -12.219 1.00 83.00 191 GLN A CA 1
ATOM 1571 C C . GLN A 1 191 ? 22.696 11.228 -11.004 1.00 83.00 191 GLN A C 1
ATOM 1573 O O . GLN A 1 191 ? 23.819 11.711 -10.872 1.00 83.00 191 GLN A O 1
ATOM 1578 N N . TYR A 1 192 ? 21.732 11.435 -10.104 1.00 84.81 192 TYR A N 1
ATOM 1579 C CA . TYR A 1 192 ? 21.884 12.295 -8.938 1.00 84.81 192 TYR A CA 1
ATOM 1580 C C . TYR A 1 192 ? 21.730 11.480 -7.650 1.00 84.81 192 TYR A C 1
ATOM 1582 O O . TYR A 1 192 ? 20.624 11.090 -7.259 1.00 84.81 192 TYR A O 1
ATOM 1590 N N . GLU A 1 193 ? 22.839 11.277 -6.934 1.00 85.31 193 GLU A N 1
ATOM 1591 C CA . GLU A 1 193 ? 22.866 10.471 -5.705 1.00 85.31 193 GLU A CA 1
ATOM 1592 C C . GLU A 1 193 ? 21.850 10.945 -4.660 1.00 85.31 193 GLU A C 1
ATOM 1594 O O . GLU A 1 193 ? 21.164 10.130 -4.047 1.00 85.31 193 GLU A O 1
ATOM 1599 N N . PHE A 1 194 ? 21.689 12.262 -4.492 1.00 88.62 194 PHE A N 1
ATOM 1600 C CA . PHE A 1 194 ? 20.732 12.828 -3.540 1.00 88.62 194 PHE A CA 1
ATOM 1601 C C . PHE A 1 194 ? 19.294 12.362 -3.807 1.00 88.62 194 PHE A C 1
ATOM 1603 O O . PHE A 1 194 ? 18.606 11.913 -2.887 1.00 88.62 194 PHE A O 1
ATOM 1610 N N . PHE A 1 195 ? 18.840 12.428 -5.063 1.00 87.00 195 PHE A N 1
ATOM 1611 C CA . PHE A 1 195 ? 17.496 11.978 -5.422 1.00 87.00 195 PHE A CA 1
ATOM 1612 C C . PHE A 1 195 ? 17.371 10.465 -5.274 1.00 87.00 195 PHE A C 1
ATOM 1614 O O . PHE A 1 195 ? 16.373 9.989 -4.733 1.00 87.00 195 PHE A O 1
ATOM 1621 N N . THR A 1 196 ? 18.415 9.716 -5.635 1.00 86.62 196 THR A N 1
ATOM 1622 C CA . THR A 1 196 ? 18.480 8.271 -5.394 1.00 86.62 196 THR A CA 1
ATOM 1623 C C . THR A 1 196 ? 18.331 7.939 -3.907 1.00 86.62 196 THR A C 1
ATOM 1625 O O . THR A 1 196 ? 17.527 7.069 -3.565 1.00 86.62 196 THR A O 1
ATOM 1628 N N . TYR A 1 197 ? 19.002 8.662 -3.005 1.00 88.94 197 TYR A N 1
ATOM 1629 C CA . TYR A 1 197 ? 18.841 8.471 -1.563 1.00 88.94 197 TYR A CA 1
ATOM 1630 C C . TYR A 1 197 ? 17.433 8.805 -1.081 1.00 88.94 197 TYR A C 1
ATOM 1632 O O . TYR A 1 197 ? 16.841 8.036 -0.320 1.00 88.94 197 TYR A O 1
ATOM 1640 N N . LEU A 1 198 ? 16.862 9.903 -1.578 1.00 90.38 198 LEU A N 1
ATOM 1641 C CA . LEU A 1 198 ? 15.510 10.322 -1.227 1.00 90.38 198 LEU A CA 1
ATOM 1642 C C . LEU A 1 198 ? 14.473 9.255 -1.596 1.00 90.38 198 LEU A C 1
ATOM 1644 O O . LEU A 1 198 ? 13.543 9.004 -0.831 1.00 90.38 198 LEU A O 1
ATOM 1648 N N . THR A 1 199 ? 14.662 8.565 -2.726 1.00 90.44 199 THR A N 1
ATOM 1649 C CA . THR A 1 199 ? 13.735 7.507 -3.140 1.00 90.44 199 THR A CA 1
ATOM 1650 C C . THR A 1 199 ? 13.672 6.329 -2.151 1.00 90.44 199 THR A C 1
ATOM 1652 O O . THR A 1 199 ? 12.629 5.684 -2.050 1.00 90.44 199 THR A O 1
ATOM 1655 N N . TYR A 1 200 ? 14.734 6.049 -1.378 1.00 90.81 200 TYR A N 1
ATOM 1656 C CA . TYR A 1 200 ? 14.736 4.961 -0.382 1.00 90.81 200 TYR A CA 1
ATOM 1657 C C . TYR A 1 200 ? 13.839 5.221 0.830 1.00 90.81 200 TYR A C 1
ATOM 1659 O O . TYR A 1 200 ? 13.503 4.278 1.550 1.00 90.81 200 TYR A O 1
ATOM 1667 N N . LEU A 1 201 ? 13.411 6.470 1.043 1.00 91.31 201 LEU A N 1
ATOM 1668 C CA . LEU A 1 201 ? 12.440 6.803 2.084 1.00 91.31 201 LEU A CA 1
ATOM 1669 C C . LEU A 1 201 ? 11.035 6.280 1.764 1.00 91.31 201 LEU A C 1
ATOM 1671 O O . LEU A 1 201 ? 10.215 6.170 2.674 1.00 91.31 201 LEU A O 1
ATOM 1675 N N . PHE A 1 202 ? 10.751 5.950 0.499 1.00 92.12 202 PHE A N 1
ATOM 1676 C CA . PHE A 1 202 ? 9.448 5.458 0.062 1.00 92.12 202 PHE A CA 1
ATOM 1677 C C . PHE A 1 202 ? 9.442 3.934 0.045 1.00 92.12 202 PHE A C 1
ATOM 1679 O O . PHE A 1 202 ? 10.068 3.326 -0.824 1.00 92.12 202 PHE A O 1
ATOM 1686 N N . PRO A 1 203 ? 8.708 3.271 0.950 1.00 93.00 203 PRO A N 1
ATOM 1687 C CA . PRO A 1 203 ? 8.788 1.818 1.059 1.00 93.00 203 PRO A CA 1
ATOM 1688 C C . PRO A 1 203 ? 8.211 1.086 -0.159 1.00 93.00 203 PRO A C 1
ATOM 1690 O O . PRO A 1 203 ? 8.582 -0.049 -0.446 1.00 93.00 203 PRO A O 1
ATOM 1693 N N . GLN A 1 204 ? 7.351 1.757 -0.925 1.00 94.50 204 GLN A N 1
ATOM 1694 C CA . GLN A 1 204 ? 6.837 1.281 -2.205 1.00 94.50 204 GLN A CA 1
ATOM 1695 C C . GLN A 1 204 ? 7.938 1.141 -3.270 1.00 94.50 204 GLN A C 1
ATOM 1697 O O . GLN A 1 204 ? 7.763 0.341 -4.190 1.00 94.50 204 GLN A O 1
ATOM 1702 N N . LYS A 1 205 ? 9.073 1.853 -3.133 1.00 93.88 205 LYS A N 1
ATOM 1703 C CA . LYS A 1 205 ? 10.220 1.771 -4.052 1.00 93.88 205 LYS A CA 1
ATOM 1704 C C . LYS A 1 205 ? 10.661 0.332 -4.262 1.00 93.88 205 LYS A C 1
ATOM 1706 O O . LYS A 1 205 ? 10.825 -0.091 -5.396 1.00 93.88 205 LYS A O 1
ATOM 1711 N N . TYR A 1 206 ? 10.842 -0.422 -3.180 1.00 94.75 206 TYR A N 1
ATOM 1712 C CA . TYR A 1 206 ? 11.398 -1.774 -3.258 1.00 94.75 206 TYR A CA 1
ATOM 1713 C C . TYR A 1 206 ? 10.531 -2.693 -4.120 1.00 94.75 206 TYR A C 1
ATOM 1715 O O . TYR A 1 206 ? 11.043 -3.418 -4.964 1.00 94.75 206 TYR A O 1
ATOM 1723 N N . ALA A 1 207 ? 9.212 -2.608 -3.953 1.00 96.12 207 ALA A N 1
ATOM 1724 C CA . ALA A 1 207 ? 8.265 -3.396 -4.727 1.00 96.12 207 ALA A CA 1
ATOM 1725 C C . ALA A 1 207 ? 8.168 -2.922 -6.189 1.00 96.12 207 ALA A C 1
ATOM 1727 O O . ALA A 1 207 ? 8.158 -3.749 -7.099 1.00 96.12 207 ALA A O 1
ATOM 1728 N N . ILE A 1 208 ? 8.157 -1.605 -6.422 1.00 94.44 208 ILE A N 1
ATOM 1729 C CA . ILE A 1 208 ? 8.123 -1.034 -7.775 1.00 94.44 208 ILE A CA 1
ATOM 1730 C C . ILE A 1 208 ? 9.396 -1.359 -8.560 1.00 94.44 208 ILE A C 1
ATOM 1732 O O . ILE A 1 208 ? 9.291 -1.764 -9.713 1.00 94.44 208 ILE A O 1
ATOM 1736 N N . ASN A 1 209 ? 10.574 -1.281 -7.943 1.00 93.69 209 ASN A N 1
ATOM 1737 C CA . ASN A 1 209 ? 11.827 -1.615 -8.614 1.00 93.69 209 ASN A CA 1
ATOM 1738 C C . ASN A 1 209 ? 11.870 -3.097 -9.021 1.00 93.69 209 ASN A C 1
ATOM 1740 O O . ASN A 1 209 ? 12.355 -3.413 -10.101 1.00 93.69 209 ASN A O 1
ATOM 1744 N N . ILE A 1 210 ? 11.311 -4.009 -8.210 1.00 95.19 210 ILE A N 1
ATOM 1745 C CA . ILE A 1 210 ? 11.137 -5.425 -8.591 1.00 95.19 210 ILE A CA 1
ATOM 1746 C C . ILE A 1 210 ? 10.215 -5.549 -9.809 1.00 95.19 210 ILE A C 1
ATOM 1748 O O . ILE A 1 210 ? 10.526 -6.293 -10.738 1.00 95.19 210 ILE A O 1
ATOM 1752 N N . MET A 1 211 ? 9.103 -4.807 -9.830 1.00 95.12 211 MET A N 1
ATOM 1753 C CA . MET A 1 211 ? 8.190 -4.802 -10.976 1.00 95.12 211 MET A CA 1
ATOM 1754 C C . MET A 1 211 ? 8.860 -4.272 -12.244 1.00 95.12 211 MET A C 1
ATOM 1756 O O . MET A 1 211 ? 8.716 -4.872 -13.302 1.00 95.12 211 MET A O 1
ATOM 1760 N N . GLN A 1 212 ? 9.588 -3.162 -12.146 1.00 91.88 212 GLN A N 1
ATOM 1761 C CA . GLN A 1 212 ? 10.264 -2.518 -13.273 1.00 91.88 212 GLN A CA 1
ATOM 1762 C C . GLN A 1 212 ? 11.400 -3.381 -13.821 1.00 91.88 212 GLN A C 1
ATOM 1764 O O . GLN A 1 212 ? 11.480 -3.570 -15.030 1.00 91.88 212 GLN A O 1
ATOM 1769 N N . ALA A 1 213 ? 12.224 -3.961 -12.945 1.00 91.94 213 ALA A N 1
ATOM 1770 C CA . ALA A 1 213 ? 13.264 -4.909 -13.330 1.00 91.94 213 ALA A CA 1
ATOM 1771 C C . ALA A 1 213 ? 12.667 -6.159 -13.995 1.00 91.94 213 ALA A C 1
ATOM 1773 O O . ALA A 1 213 ? 13.138 -6.589 -15.044 1.00 91.94 213 ALA A O 1
ATOM 1774 N N . GLY A 1 214 ? 11.573 -6.692 -13.438 1.00 93.44 214 GLY A N 1
ATOM 1775 C CA . GLY A 1 214 ? 10.837 -7.801 -14.039 1.00 93.44 214 GLY A CA 1
ATOM 1776 C C . GLY A 1 214 ? 10.250 -7.456 -15.407 1.00 93.44 214 GLY A C 1
ATOM 1777 O O . GLY A 1 214 ? 10.277 -8.285 -16.305 1.00 93.44 214 GLY A O 1
ATOM 1778 N N . TRP A 1 215 ? 9.767 -6.228 -15.594 1.00 91.62 215 TRP A N 1
ATOM 1779 C CA . TRP A 1 215 ? 9.185 -5.777 -16.858 1.00 91.62 215 TRP A CA 1
ATOM 1780 C C . TRP A 1 215 ? 10.193 -5.713 -18.008 1.00 91.62 215 TRP A C 1
ATOM 1782 O O . TRP A 1 215 ? 9.840 -6.034 -19.133 1.00 91.62 215 TRP A O 1
ATOM 1792 N N . ILE A 1 216 ? 11.443 -5.339 -17.734 1.00 88.12 216 ILE A N 1
ATOM 1793 C CA . ILE A 1 216 ? 12.493 -5.274 -18.765 1.00 88.12 216 ILE A CA 1
ATOM 1794 C C . ILE A 1 216 ? 13.383 -6.524 -18.821 1.00 88.12 216 ILE A C 1
ATOM 1796 O O . ILE A 1 216 ? 14.403 -6.513 -19.500 1.00 88.12 216 ILE A O 1
ATOM 1800 N N . GLY A 1 217 ? 13.079 -7.553 -18.028 1.00 89.00 217 GLY A N 1
ATOM 1801 C CA . GLY A 1 217 ? 13.899 -8.765 -17.954 1.00 89.00 217 GLY A CA 1
ATOM 1802 C C . GLY A 1 217 ? 15.246 -8.614 -17.237 1.00 89.00 217 GLY A C 1
ATOM 1803 O O . GLY A 1 217 ? 16.049 -9.544 -17.256 1.00 89.00 217 GLY A O 1
ATOM 1804 N N . ALA A 1 218 ? 15.504 -7.490 -16.561 1.00 88.56 218 ALA A N 1
ATOM 1805 C CA . ALA A 1 218 ? 16.756 -7.232 -15.847 1.00 88.56 218 ALA A CA 1
ATOM 1806 C C . ALA A 1 218 ? 16.789 -7.958 -14.496 1.00 88.56 218 ALA A C 1
ATOM 1808 O O . ALA A 1 218 ? 16.537 -7.379 -13.436 1.00 88.56 218 ALA A O 1
ATOM 1809 N N . THR A 1 219 ? 17.109 -9.252 -14.519 1.00 88.06 219 THR A N 1
ATOM 1810 C CA . THR A 1 219 ? 17.177 -10.083 -13.305 1.00 88.06 219 THR A CA 1
ATOM 1811 C C . THR A 1 219 ? 18.256 -9.642 -12.319 1.00 88.06 219 THR A C 1
ATOM 1813 O O . THR A 1 219 ? 18.201 -10.020 -11.154 1.00 88.06 219 THR A O 1
ATOM 1816 N N . ASP A 1 220 ? 19.230 -8.855 -12.768 1.00 87.31 220 ASP A N 1
ATOM 1817 C CA . ASP A 1 220 ? 20.341 -8.322 -11.981 1.00 87.31 220 ASP A CA 1
ATOM 1818 C C . ASP A 1 220 ? 20.104 -6.892 -11.459 1.00 87.31 220 ASP A C 1
ATOM 1820 O O . ASP A 1 220 ? 20.959 -6.349 -10.760 1.00 87.31 220 ASP A O 1
ATOM 1824 N N . PHE A 1 221 ? 18.943 -6.294 -11.758 1.00 86.75 221 PHE A N 1
ATOM 1825 C CA . PHE A 1 221 ? 18.610 -4.902 -11.437 1.00 86.75 221 PHE A CA 1
ATOM 1826 C C . PHE A 1 221 ? 19.574 -3.866 -12.052 1.00 86.75 221 PHE A C 1
ATOM 1828 O O . PHE A 1 221 ? 19.718 -2.756 -11.525 1.00 86.75 221 PHE A O 1
ATOM 1835 N N . GLN A 1 222 ? 20.199 -4.187 -13.186 1.00 83.12 222 GLN A N 1
ATOM 1836 C CA . GLN A 1 222 ? 20.990 -3.237 -13.967 1.00 83.12 222 GLN A CA 1
ATOM 1837 C C . GLN A 1 222 ? 20.188 -2.728 -15.172 1.00 83.12 222 GLN A C 1
ATOM 1839 O O . GLN A 1 222 ? 19.475 -3.479 -15.834 1.00 83.12 222 GLN A O 1
ATOM 1844 N N . ILE A 1 223 ? 20.274 -1.426 -15.453 1.00 76.00 223 ILE A N 1
ATOM 1845 C CA . ILE A 1 223 ? 19.593 -0.789 -16.584 1.00 76.00 223 ILE A CA 1
ATOM 1846 C C . ILE A 1 223 ? 20.625 -0.645 -17.705 1.00 76.00 223 ILE A C 1
ATOM 1848 O O . ILE A 1 223 ? 21.360 0.337 -17.772 1.00 76.00 223 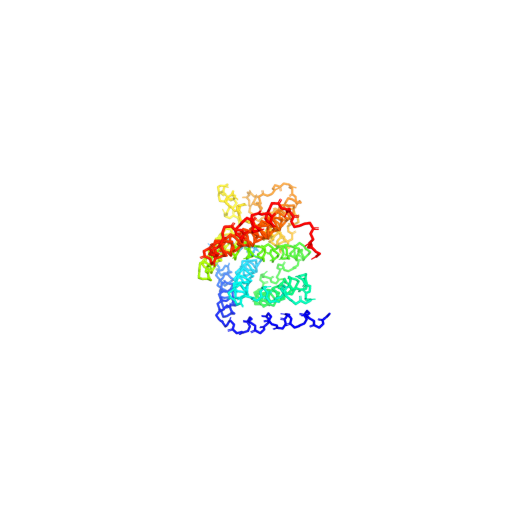ILE A O 1
ATOM 1852 N N . GLY A 1 224 ? 20.700 -1.642 -18.587 1.00 59.66 224 GLY A N 1
ATOM 1853 C CA . GLY A 1 224 ? 21.722 -1.737 -19.641 1.00 59.66 224 GLY A CA 1
ATOM 1854 C C . GLY A 1 224 ? 21.588 -0.755 -20.815 1.00 59.66 224 GLY A C 1
ATOM 1855 O O . GLY A 1 224 ? 22.088 -1.053 -21.891 1.00 59.66 224 GLY A O 1
ATOM 1856 N N . ILE A 1 225 ? 20.878 0.370 -20.662 1.00 54.50 225 ILE A N 1
ATOM 1857 C CA . ILE A 1 225 ? 20.377 1.167 -21.802 1.00 54.50 225 ILE A CA 1
ATOM 1858 C C . ILE A 1 225 ? 21.114 2.503 -22.007 1.00 54.50 225 ILE A C 1
ATOM 1860 O O . ILE A 1 225 ? 20.916 3.146 -23.031 1.00 54.50 225 ILE A O 1
ATOM 1864 N N . VAL A 1 226 ? 22.013 2.932 -21.115 1.00 47.25 226 VAL A N 1
ATOM 1865 C CA . VAL A 1 226 ? 22.754 4.192 -21.324 1.00 47.25 226 VAL A CA 1
ATOM 1866 C C . VAL A 1 226 ? 24.213 4.035 -20.908 1.00 47.25 226 VAL A C 1
ATOM 1868 O O . VAL A 1 226 ? 24.485 3.588 -19.790 1.00 47.25 226 VAL A O 1
ATOM 1871 N N . ASP A 1 227 ? 25.132 4.404 -21.808 1.00 40.28 227 ASP A N 1
ATOM 1872 C CA . ASP A 1 227 ? 26.571 4.558 -21.565 1.00 40.28 227 ASP A CA 1
ATOM 1873 C C . ASP A 1 227 ? 26.795 5.323 -20.248 1.00 40.28 227 ASP A C 1
ATOM 1875 O O . ASP A 1 227 ? 26.615 6.537 -20.175 1.00 40.28 227 ASP A O 1
ATOM 1879 N N . GLY A 1 228 ? 27.104 4.587 -19.176 1.00 47.91 228 GLY A N 1
ATOM 1880 C CA . GLY A 1 228 ? 27.144 5.114 -17.806 1.00 47.91 228 GLY A CA 1
ATOM 1881 C C . GLY A 1 228 ? 26.497 4.224 -16.738 1.00 47.91 228 GLY A C 1
ATOM 1882 O O . GLY A 1 228 ? 26.719 4.464 -15.557 1.00 47.91 228 GLY A O 1
ATOM 1883 N N . GLY A 1 229 ? 25.756 3.174 -17.118 1.00 54.06 229 GLY A N 1
ATOM 1884 C CA . GLY A 1 229 ? 25.333 2.109 -16.199 1.00 54.06 229 GLY A CA 1
ATOM 1885 C C . GLY A 1 229 ? 24.367 2.578 -15.108 1.00 54.06 229 GLY A C 1
ATOM 1886 O O . GLY A 1 229 ? 24.681 2.520 -13.920 1.00 54.06 229 GLY A O 1
ATOM 1887 N N . ALA A 1 230 ? 23.171 3.027 -15.496 1.00 62.41 230 ALA A N 1
ATOM 1888 C CA . ALA A 1 230 ? 22.107 3.276 -14.529 1.00 62.41 230 ALA A CA 1
ATOM 1889 C C . ALA A 1 230 ? 21.726 1.963 -13.809 1.00 62.41 230 ALA A C 1
ATOM 1891 O O . ALA A 1 230 ? 21.617 0.895 -14.411 1.00 62.41 230 ALA A O 1
ATOM 1892 N N . ASN A 1 231 ? 21.519 2.023 -12.497 1.00 75.88 231 ASN A N 1
ATOM 1893 C CA . ASN A 1 231 ? 21.092 0.893 -11.668 1.00 75.88 231 ASN A CA 1
ATOM 1894 C C . ASN A 1 231 ? 19.889 1.354 -10.838 1.00 75.88 231 ASN A C 1
ATOM 1896 O O . ASN A 1 231 ? 19.787 2.524 -10.472 1.00 75.88 231 ASN A O 1
ATOM 1900 N N . PHE A 1 232 ? 19.007 0.430 -10.461 1.00 81.31 232 PHE A N 1
ATOM 1901 C CA . PHE A 1 232 ? 17.960 0.677 -9.461 1.00 81.31 232 PHE A CA 1
ATOM 1902 C C . PHE A 1 232 ? 18.501 1.045 -8.055 1.00 81.31 232 PHE A C 1
ATOM 1904 O O . PHE A 1 232 ? 17.722 1.325 -7.134 1.00 81.31 232 PHE A O 1
ATOM 1911 N N . GLY A 1 233 ? 19.828 1.064 -7.900 1.00 79.56 233 GLY A N 1
ATOM 1912 C CA . GLY A 1 233 ? 20.590 1.502 -6.737 1.00 79.56 233 GLY A CA 1
ATOM 1913 C C . GLY A 1 233 ? 21.016 0.362 -5.806 1.00 79.56 233 GLY A C 1
ATOM 1914 O O . GLY A 1 233 ? 21.485 0.623 -4.701 1.00 79.56 233 GLY A O 1
ATOM 1915 N N . TYR A 1 234 ? 20.872 -0.897 -6.234 1.00 81.12 234 TYR A N 1
ATOM 1916 C CA . TYR A 1 234 ? 21.137 -2.080 -5.401 1.00 81.12 234 TYR A CA 1
ATOM 1917 C C . TYR A 1 234 ? 22.520 -2.715 -5.631 1.00 81.12 234 TYR A C 1
ATOM 1919 O O . TYR A 1 234 ? 22.867 -3.703 -4.979 1.00 81.12 234 TYR A O 1
ATOM 1927 N N . GLY A 1 235 ? 23.331 -2.149 -6.531 1.00 78.88 235 GLY A N 1
ATOM 1928 C CA . GLY A 1 235 ? 24.664 -2.661 -6.853 1.00 78.88 235 GLY A CA 1
ATOM 1929 C C . GLY A 1 235 ? 24.601 -4.078 -7.425 1.00 78.88 235 GLY A C 1
ATOM 1930 O O . GLY A 1 235 ? 23.782 -4.352 -8.298 1.00 78.88 235 GLY A O 1
ATOM 1931 N N . ILE A 1 236 ? 25.450 -4.973 -6.910 1.00 79.56 236 ILE A N 1
ATOM 1932 C CA . ILE A 1 236 ? 25.508 -6.400 -7.283 1.00 79.56 236 ILE A CA 1
ATOM 1933 C C . ILE A 1 236 ? 24.497 -7.278 -6.518 1.00 79.56 236 ILE A C 1
ATOM 1935 O O . ILE A 1 236 ? 24.421 -8.487 -6.738 1.00 79.56 236 ILE A O 1
ATOM 1939 N N . TYR A 1 237 ? 23.737 -6.708 -5.578 1.00 88.19 237 TYR A N 1
ATOM 1940 C CA . TYR A 1 237 ? 22.936 -7.473 -4.623 1.00 88.19 237 TYR A CA 1
ATOM 1941 C C . TYR A 1 237 ? 21.479 -7.620 -5.076 1.00 88.19 237 TYR A C 1
ATOM 1943 O O . TYR A 1 237 ? 20.578 -6.940 -4.590 1.00 88.19 237 TYR A O 1
ATOM 1951 N N . VAL A 1 238 ? 21.232 -8.589 -5.957 1.00 88.69 238 VAL A N 1
ATOM 1952 C CA . VAL A 1 238 ? 19.906 -8.894 -6.535 1.00 88.69 238 VAL A CA 1
ATOM 1953 C C . VAL A 1 238 ? 18.824 -9.193 -5.486 1.00 88.69 238 VAL A C 1
ATOM 1955 O O . VAL A 1 238 ? 17.653 -8.865 -5.669 1.00 88.69 238 VAL A O 1
ATOM 1958 N N . PHE A 1 239 ? 19.191 -9.801 -4.354 1.00 92.31 239 PHE A N 1
ATOM 1959 C CA . PHE A 1 239 ? 18.237 -10.146 -3.293 1.00 92.31 239 PHE A CA 1
ATOM 1960 C C . PHE A 1 239 ? 17.813 -8.940 -2.436 1.00 92.31 239 PHE A C 1
ATOM 1962 O O . PHE A 1 239 ? 16.820 -9.017 -1.708 1.00 92.31 239 PHE A O 1
ATOM 1969 N N . LEU A 1 240 ? 18.557 -7.831 -2.496 1.00 93.25 240 LEU A N 1
ATOM 1970 C CA . LEU A 1 240 ? 18.384 -6.674 -1.622 1.00 93.25 240 LEU A CA 1
ATOM 1971 C C . LEU A 1 240 ? 16.986 -6.031 -1.715 1.00 93.25 240 LEU A C 1
ATOM 1973 O O . LEU A 1 240 ? 16.384 -5.828 -0.660 1.00 93.25 240 LEU A O 1
ATOM 1977 N N . PRO A 1 241 ? 16.404 -5.756 -2.901 1.00 93.69 241 PRO A N 1
ATOM 1978 C CA . PRO A 1 241 ? 15.050 -5.206 -2.980 1.00 93.69 241 PRO A CA 1
ATOM 1979 C C . PRO A 1 241 ? 13.984 -6.132 -2.378 1.00 93.69 241 PRO A C 1
ATOM 1981 O O . PRO A 1 241 ? 13.082 -5.655 -1.688 1.00 93.69 241 PRO A O 1
ATOM 1984 N N . TYR A 1 242 ? 14.103 -7.451 -2.561 1.00 96.12 242 TYR A N 1
ATOM 1985 C CA . TYR A 1 242 ? 13.179 -8.425 -1.964 1.00 96.12 242 TYR A CA 1
ATOM 1986 C C . TYR A 1 242 ? 13.280 -8.439 -0.441 1.00 96.12 242 TYR A C 1
ATOM 1988 O O . TYR A 1 242 ? 12.261 -8.436 0.256 1.00 96.12 242 TYR A O 1
ATOM 1996 N N . LEU A 1 243 ? 14.510 -8.422 0.079 1.00 96.38 243 LEU A N 1
ATOM 1997 C CA . LEU A 1 243 ? 14.774 -8.395 1.511 1.00 96.38 243 LEU A CA 1
ATOM 1998 C C . LEU A 1 243 ? 14.249 -7.101 2.141 1.00 96.38 243 LEU A C 1
A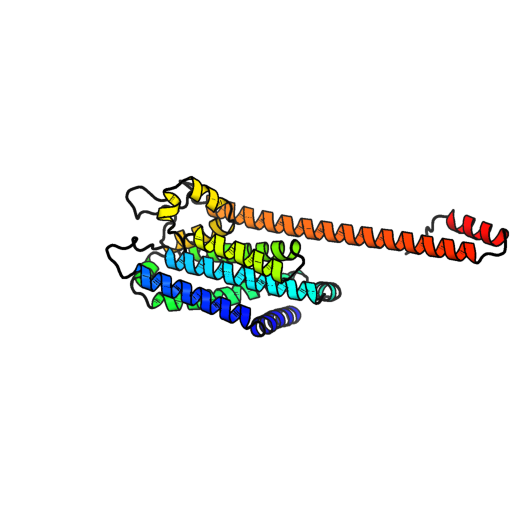TOM 2000 O O . LEU A 1 243 ? 13.492 -7.163 3.107 1.00 96.38 243 LEU A O 1
ATOM 2004 N N . LEU A 1 244 ? 14.587 -5.939 1.574 1.00 95.88 244 LEU A N 1
ATOM 2005 C CA . LEU A 1 244 ? 14.150 -4.637 2.085 1.00 95.88 244 LEU A CA 1
ATOM 2006 C C . LEU A 1 244 ? 12.628 -4.477 2.007 1.00 95.88 244 LEU A C 1
ATOM 2008 O O . LEU A 1 244 ? 12.010 -4.064 2.987 1.00 95.88 244 LEU A O 1
ATOM 2012 N N . GLY A 1 245 ? 12.004 -4.876 0.895 1.00 96.19 245 GLY A N 1
ATOM 2013 C CA . GLY A 1 245 ? 10.547 -4.873 0.770 1.00 96.19 245 GLY A CA 1
ATOM 2014 C C . GLY A 1 245 ? 9.869 -5.798 1.788 1.00 96.19 245 GLY A C 1
ATOM 2015 O O . GLY A 1 245 ? 8.869 -5.426 2.400 1.00 96.19 245 GLY A O 1
ATOM 2016 N N . SER A 1 246 ? 10.445 -6.974 2.047 1.00 97.25 246 SER A N 1
ATOM 2017 C CA . SER A 1 246 ? 9.937 -7.892 3.074 1.00 97.25 246 SER A CA 1
ATOM 2018 C C . SER A 1 246 ? 10.092 -7.309 4.481 1.00 97.25 246 SER A C 1
ATOM 2020 O O . SER A 1 246 ? 9.144 -7.340 5.264 1.00 97.25 246 SER A O 1
ATOM 2022 N N . ILE A 1 247 ? 11.249 -6.713 4.797 1.00 97.44 247 ILE A N 1
ATOM 2023 C CA . ILE A 1 247 ? 11.498 -6.029 6.075 1.00 97.44 247 ILE A CA 1
ATOM 2024 C C . ILE A 1 247 ? 10.471 -4.917 6.289 1.00 97.44 247 ILE A C 1
ATOM 2026 O O . ILE A 1 247 ? 9.881 -4.839 7.364 1.00 97.44 247 ILE A O 1
ATOM 2030 N N . VAL A 1 248 ? 10.195 -4.093 5.276 1.00 96.81 248 VAL A N 1
ATOM 2031 C CA . VAL A 1 248 ? 9.150 -3.057 5.331 1.00 96.81 248 VAL A CA 1
ATOM 2032 C C . VAL A 1 248 ? 7.792 -3.658 5.698 1.00 96.81 248 VAL A C 1
ATOM 2034 O O . VAL A 1 248 ? 7.116 -3.151 6.596 1.00 96.81 248 VAL A O 1
ATOM 2037 N N . ILE A 1 249 ? 7.390 -4.746 5.039 1.00 96.88 249 ILE A N 1
ATOM 2038 C CA . ILE A 1 249 ? 6.105 -5.408 5.296 1.00 96.88 249 ILE A CA 1
ATOM 2039 C C . ILE A 1 249 ? 6.049 -5.926 6.741 1.00 96.88 249 ILE A C 1
ATOM 2041 O O . ILE A 1 249 ? 5.106 -5.611 7.471 1.00 96.88 249 ILE A O 1
ATOM 2045 N N . PHE A 1 250 ? 7.066 -6.669 7.187 1.00 97.31 250 PHE A N 1
ATOM 2046 C CA . PHE A 1 250 ? 7.100 -7.252 8.533 1.00 97.31 250 PHE A CA 1
ATOM 2047 C C . PHE A 1 250 ? 7.187 -6.197 9.637 1.00 97.31 250 PHE A C 1
ATOM 2049 O O . PHE A 1 250 ? 6.491 -6.310 10.649 1.00 97.31 250 PHE A O 1
ATOM 2056 N N . THR A 1 251 ? 7.999 -5.156 9.454 1.00 96.81 251 THR A N 1
ATOM 2057 C CA . THR A 1 251 ? 8.128 -4.058 10.424 1.00 96.81 251 THR A CA 1
ATOM 2058 C C . THR A 1 251 ? 6.825 -3.275 10.541 1.00 96.81 251 THR A C 1
ATOM 2060 O O . THR A 1 251 ? 6.351 -3.051 11.654 1.00 96.81 251 THR A O 1
ATOM 2063 N N . THR A 1 252 ? 6.181 -2.953 9.416 1.00 95.56 252 THR A N 1
ATOM 2064 C CA . THR A 1 252 ? 4.885 -2.260 9.403 1.00 95.56 252 THR A CA 1
ATOM 2065 C C . THR A 1 252 ? 3.789 -3.104 10.053 1.00 95.56 252 THR A C 1
ATOM 2067 O O . THR A 1 252 ? 3.005 -2.604 10.861 1.00 95.56 252 THR A O 1
ATOM 2070 N N . LEU A 1 253 ? 3.749 -4.406 9.757 1.00 94.38 253 LEU A N 1
ATOM 2071 C CA . LEU A 1 253 ? 2.796 -5.328 10.370 1.00 94.38 253 LEU A CA 1
ATOM 2072 C C . LEU A 1 253 ? 3.008 -5.427 11.887 1.00 94.38 253 LEU A C 1
ATOM 2074 O O . LEU A 1 253 ? 2.053 -5.308 12.655 1.00 94.38 253 LEU A O 1
ATOM 2078 N N . THR A 1 254 ? 4.259 -5.592 12.323 1.00 94.31 254 THR A N 1
ATOM 2079 C CA . THR A 1 254 ? 4.624 -5.650 13.747 1.00 94.31 254 THR A CA 1
ATOM 2080 C C . THR A 1 254 ? 4.228 -4.359 14.457 1.00 94.31 254 THR A C 1
ATOM 2082 O O . THR A 1 254 ? 3.616 -4.398 15.525 1.00 94.31 254 THR A O 1
ATOM 2085 N N . TRP A 1 255 ? 4.487 -3.209 13.832 1.00 95.88 255 TRP A N 1
ATOM 2086 C CA . TRP A 1 255 ? 4.077 -1.902 14.334 1.00 95.88 255 TRP A CA 1
ATOM 2087 C C . TRP A 1 255 ? 2.559 -1.817 14.539 1.00 95.88 255 TRP A C 1
ATOM 2089 O O . TRP A 1 255 ? 2.099 -1.441 15.618 1.00 95.88 255 TRP A O 1
ATOM 2099 N N . LEU A 1 256 ? 1.762 -2.226 13.548 1.00 93.12 256 LEU A N 1
ATOM 2100 C CA . LEU A 1 256 ? 0.298 -2.249 13.652 1.00 93.12 256 LEU A CA 1
ATOM 2101 C C . LEU A 1 256 ? -0.199 -3.171 14.774 1.00 93.12 256 LEU A C 1
ATOM 2103 O O . LEU A 1 256 ? -1.134 -2.821 15.499 1.00 93.12 256 LEU A O 1
ATOM 2107 N N . VAL A 1 257 ? 0.429 -4.336 14.957 1.00 91.25 257 VAL A N 1
ATOM 2108 C CA . VAL A 1 257 ? 0.109 -5.252 16.064 1.00 91.25 257 VAL A CA 1
ATOM 2109 C C . VAL A 1 257 ? 0.407 -4.596 17.414 1.00 91.25 257 VAL A C 1
ATOM 2111 O O . VAL A 1 257 ? -0.447 -4.626 18.304 1.00 91.25 257 VAL A O 1
ATOM 2114 N N . MET A 1 258 ? 1.563 -3.941 17.559 1.00 92.25 258 MET A N 1
ATOM 2115 C CA . MET A 1 258 ? 1.933 -3.227 18.787 1.00 92.25 258 MET A CA 1
ATOM 2116 C C . MET A 1 258 ? 0.962 -2.086 19.115 1.00 92.25 258 MET A C 1
ATOM 2118 O O . MET A 1 258 ? 0.548 -1.946 20.270 1.00 92.25 258 MET A O 1
ATOM 2122 N N . LEU A 1 259 ? 0.543 -1.299 18.118 1.00 91.19 259 LEU A N 1
ATOM 2123 C CA . LEU A 1 259 ? -0.445 -0.231 18.311 1.00 91.19 259 LEU A CA 1
ATOM 2124 C C . LEU A 1 259 ? -1.792 -0.781 18.795 1.00 91.19 259 LEU A C 1
ATOM 2126 O O . LEU A 1 259 ? -2.358 -0.278 19.770 1.00 91.19 259 LEU A O 1
ATOM 2130 N N . ASN A 1 260 ? -2.273 -1.859 18.173 1.00 86.94 260 ASN A N 1
ATOM 2131 C CA . ASN A 1 260 ? -3.512 -2.522 18.577 1.00 86.94 260 ASN A CA 1
ATOM 2132 C C . ASN A 1 260 ? -3.424 -3.108 19.995 1.00 86.94 260 ASN A C 1
ATOM 2134 O O . ASN A 1 260 ? -4.370 -2.986 20.778 1.00 86.94 260 ASN A O 1
ATOM 2138 N N . TYR A 1 261 ? -2.283 -3.700 20.355 1.00 87.31 261 TYR A N 1
ATOM 2139 C CA . TYR A 1 261 ? -2.043 -4.220 21.699 1.00 87.31 261 TYR A CA 1
ATOM 2140 C C . TYR A 1 261 ? -2.057 -3.102 22.753 1.00 87.31 261 TYR A C 1
ATOM 2142 O O . TYR A 1 261 ? -2.779 -3.197 23.750 1.00 87.31 261 TYR A O 1
ATOM 2150 N N . LYS A 1 262 ? -1.351 -1.992 22.496 1.00 88.31 262 LYS A N 1
ATOM 2151 C CA . LYS A 1 262 ? -1.327 -0.813 23.378 1.00 88.31 262 LYS A CA 1
ATOM 2152 C C . LYS A 1 262 ? -2.724 -0.221 23.574 1.00 88.31 262 LYS A C 1
ATOM 2154 O O . LYS A 1 262 ? -3.109 0.086 24.702 1.00 88.31 262 LYS A O 1
ATOM 2159 N N . LYS A 1 263 ? -3.514 -0.109 22.500 1.00 84.94 263 LYS A N 1
ATOM 2160 C CA . LYS A 1 263 ? -4.914 0.337 22.570 1.00 84.94 263 LYS A CA 1
ATOM 2161 C C . LYS A 1 263 ? -5.768 -0.563 23.453 1.00 84.94 263 LYS A C 1
ATOM 2163 O O . LYS A 1 263 ? -6.520 -0.056 24.281 1.00 84.94 263 LYS A O 1
ATOM 2168 N N . ARG A 1 264 ? -5.629 -1.884 23.312 1.00 81.69 264 ARG A N 1
ATOM 2169 C CA . ARG A 1 264 ? -6.371 -2.855 24.125 1.00 81.69 264 ARG A CA 1
ATOM 2170 C C . ARG A 1 264 ? -6.026 -2.732 25.609 1.00 81.69 264 ARG A C 1
ATOM 2172 O O . ARG A 1 264 ? -6.937 -2.692 26.428 1.00 81.69 264 ARG A O 1
ATOM 2179 N N . ILE A 1 265 ? -4.742 -2.624 25.951 1.00 83.12 265 ILE A N 1
ATOM 2180 C CA . ILE A 1 265 ? -4.312 -2.422 27.344 1.00 83.12 265 ILE A CA 1
ATOM 2181 C C . ILE A 1 265 ? -4.891 -1.123 27.907 1.00 83.12 265 ILE A C 1
ATOM 2183 O O . ILE A 1 265 ? -5.435 -1.120 29.008 1.00 83.12 265 ILE A O 1
ATOM 2187 N N . ASN A 1 266 ? -4.800 -0.025 27.156 1.00 82.19 266 ASN A N 1
ATOM 2188 C CA . ASN A 1 266 ? -5.303 1.269 27.611 1.00 82.19 266 ASN A CA 1
ATOM 2189 C C . ASN A 1 266 ? -6.825 1.265 27.801 1.00 82.19 266 ASN A C 1
ATOM 2191 O O . ASN A 1 266 ? -7.311 1.867 28.753 1.00 82.19 266 ASN A O 1
ATOM 2195 N N . ALA A 1 267 ? -7.568 0.557 26.945 1.00 77.25 267 ALA A N 1
ATOM 2196 C CA . ALA A 1 267 ? -9.007 0.381 27.109 1.00 77.25 267 ALA A CA 1
ATOM 2197 C C . ALA A 1 267 ? -9.338 -0.373 28.407 1.00 77.25 267 ALA A C 1
ATOM 2199 O O . ALA A 1 267 ? -10.156 0.104 29.185 1.00 77.25 267 ALA A O 1
ATOM 2200 N N . ILE A 1 268 ? -8.644 -1.483 28.688 1.00 77.06 268 ILE A N 1
ATOM 2201 C CA . ILE A 1 268 ? -8.833 -2.261 29.926 1.00 77.06 268 ILE A CA 1
ATOM 2202 C C . ILE A 1 268 ? -8.522 -1.404 31.162 1.00 77.06 268 ILE A C 1
ATOM 2204 O O . ILE A 1 268 ? -9.322 -1.362 32.095 1.00 77.06 268 ILE A O 1
ATOM 2208 N N . LYS A 1 269 ? -7.402 -0.667 31.150 1.00 77.44 269 LYS A N 1
ATOM 2209 C CA . LYS A 1 269 ? -7.031 0.247 32.245 1.00 77.44 269 LYS A CA 1
ATOM 2210 C C . LYS A 1 269 ? -8.069 1.352 32.449 1.00 77.44 269 LYS A C 1
ATOM 2212 O O . LYS A 1 269 ? -8.443 1.636 33.579 1.00 77.44 269 LYS A O 1
ATOM 2217 N N . SER A 1 270 ? -8.571 1.947 31.366 1.00 74.50 270 SER A N 1
ATOM 2218 C CA . SER A 1 270 ? -9.607 2.980 31.447 1.00 74.50 270 SER A CA 1
ATOM 2219 C C . SER A 1 270 ? -10.917 2.437 32.014 1.00 74.50 270 SER A C 1
ATOM 2221 O O . SER A 1 270 ? -11.549 3.121 32.814 1.00 74.50 270 SER A O 1
ATOM 2223 N N . THR A 1 271 ? -11.329 1.226 31.631 1.00 74.50 271 THR A N 1
ATOM 2224 C CA . THR A 1 271 ? -12.528 0.589 32.190 1.00 74.50 271 THR A CA 1
ATOM 2225 C C . THR A 1 271 ? -12.350 0.283 33.676 1.00 74.50 271 THR A C 1
ATOM 2227 O O . THR A 1 271 ? -13.249 0.589 34.452 1.00 74.50 271 THR A O 1
ATOM 2230 N N . SER A 1 272 ? -11.186 -0.235 34.084 1.00 74.94 272 SER A N 1
ATOM 2231 C CA . SER A 1 272 ? -10.860 -0.484 35.497 1.00 74.94 272 SER A CA 1
ATOM 2232 C C . SER A 1 272 ? -10.946 0.796 36.332 1.00 74.94 272 SER A C 1
ATOM 2234 O O . SER A 1 272 ? -11.679 0.840 37.316 1.00 74.94 272 SER A O 1
ATOM 2236 N N . ASN A 1 273 ? -10.292 1.873 35.884 1.00 75.56 273 ASN A N 1
ATOM 2237 C CA . ASN A 1 273 ? -10.322 3.160 36.582 1.00 75.56 273 ASN A CA 1
ATOM 2238 C C . ASN A 1 273 ? -11.748 3.726 36.682 1.00 75.56 273 ASN A C 1
ATOM 2240 O O . ASN A 1 273 ? -12.133 4.264 37.716 1.00 75.56 273 ASN A O 1
ATOM 2244 N N . ASN A 1 274 ? -12.563 3.586 35.632 1.00 73.19 274 ASN A N 1
ATOM 2245 C CA . ASN A 1 274 ? -13.950 4.056 35.656 1.00 73.19 274 ASN A CA 1
ATOM 2246 C C . ASN A 1 274 ? -14.821 3.259 36.644 1.00 73.19 274 ASN A C 1
ATOM 2248 O O . ASN A 1 274 ? -15.699 3.839 37.283 1.00 73.19 274 ASN A O 1
ATOM 2252 N N . ILE A 1 275 ? -14.577 1.952 36.794 1.00 73.44 275 ILE A N 1
ATOM 2253 C CA . ILE A 1 275 ? -15.253 1.114 37.795 1.00 73.44 275 ILE A CA 1
ATOM 2254 C C . ILE A 1 275 ? -14.853 1.552 39.207 1.00 73.44 275 ILE A C 1
ATOM 2256 O O . ILE A 1 275 ? -15.724 1.727 40.058 1.00 73.44 275 ILE A O 1
ATOM 2260 N N . GLU A 1 276 ? -13.564 1.796 39.453 1.00 75.25 276 GLU A N 1
ATOM 2261 C CA . GLU A 1 276 ? -13.076 2.292 40.746 1.00 75.25 276 GLU A CA 1
ATOM 2262 C C . GLU A 1 276 ? -13.697 3.643 41.116 1.00 75.25 276 GLU A C 1
ATOM 2264 O O . GLU A 1 276 ? -14.202 3.809 42.228 1.00 75.25 276 GLU A O 1
ATOM 2269 N N . ILE A 1 277 ? -13.748 4.580 40.165 1.00 73.69 277 ILE A N 1
ATOM 2270 C CA . ILE A 1 277 ? -14.378 5.892 40.355 1.00 73.69 277 ILE A CA 1
ATOM 2271 C C . ILE A 1 277 ? -15.880 5.739 40.636 1.00 73.69 277 ILE A C 1
ATOM 2273 O O . ILE A 1 277 ? -16.396 6.344 41.575 1.00 73.69 277 ILE A O 1
ATOM 2277 N N . SER A 1 278 ? -16.595 4.903 39.874 1.00 75.56 278 SER A N 1
ATOM 2278 C CA . SER A 1 278 ? -18.025 4.644 40.104 1.00 75.56 278 SER A CA 1
ATOM 2279 C C . SER A 1 278 ? -18.284 4.055 41.494 1.00 75.56 278 SER A C 1
ATOM 2281 O O . SER A 1 278 ? -19.199 4.492 42.198 1.00 75.56 278 SER A O 1
ATOM 2283 N N . ASN A 1 279 ? -17.446 3.112 41.926 1.00 80.44 279 ASN A N 1
ATOM 2284 C CA . ASN A 1 279 ? -17.529 2.522 43.257 1.00 80.44 279 ASN A CA 1
ATOM 2285 C C . ASN A 1 279 ? -17.243 3.560 44.353 1.00 80.44 279 ASN A C 1
ATOM 2287 O O . ASN A 1 279 ? -17.935 3.573 45.370 1.00 80.44 279 ASN A O 1
ATOM 2291 N N . ALA A 1 280 ? -16.291 4.474 44.140 1.00 78.81 280 ALA A N 1
ATOM 2292 C CA . ALA A 1 280 ? -16.029 5.582 45.057 1.00 78.81 280 ALA A CA 1
ATOM 2293 C C . ALA A 1 280 ? -17.233 6.535 45.184 1.00 78.81 280 ALA A C 1
ATOM 2295 O O . ALA A 1 280 ? -17.603 6.905 46.298 1.00 78.81 280 ALA A O 1
ATOM 2296 N N . TYR A 1 281 ? -17.908 6.872 44.080 1.00 77.25 281 TYR A N 1
ATOM 2297 C CA . TYR A 1 281 ? -19.123 7.696 44.125 1.00 77.25 281 TYR A CA 1
ATOM 2298 C C . TYR A 1 281 ? -20.271 7.017 44.873 1.00 77.25 281 TYR A C 1
ATOM 2300 O O . TYR A 1 281 ? -20.892 7.652 45.725 1.00 77.25 281 TYR A O 1
ATOM 2308 N N . LYS A 1 282 ? -20.514 5.722 44.622 1.00 81.62 282 LYS A N 1
ATOM 2309 C CA . LYS A 1 282 ? -21.521 4.947 45.368 1.00 81.62 282 LYS A CA 1
ATOM 2310 C C . LYS A 1 282 ? -21.233 4.951 46.869 1.00 81.62 282 LYS A C 1
ATOM 2312 O O . LYS A 1 282 ? -22.154 5.111 47.663 1.00 81.62 282 LYS A O 1
ATOM 2317 N N . ARG A 1 283 ? -19.960 4.834 47.266 1.00 80.50 283 ARG A N 1
ATOM 2318 C CA . ARG A 1 283 ? -19.545 4.922 48.677 1.00 80.50 283 ARG A CA 1
ATOM 2319 C C . ARG A 1 283 ? -19.878 6.283 49.282 1.00 80.50 283 ARG A C 1
ATOM 2321 O O . ARG A 1 283 ? -20.460 6.331 50.358 1.00 80.50 283 ARG A O 1
ATOM 2328 N N . ILE A 1 284 ? -19.561 7.375 48.587 1.00 82.38 284 ILE A N 1
ATOM 2329 C CA . ILE A 1 284 ? -19.874 8.733 49.056 1.00 82.38 284 ILE A CA 1
ATOM 2330 C C . ILE A 1 284 ? -21.389 8.930 49.196 1.00 82.38 284 ILE A C 1
ATOM 2332 O O . ILE A 1 284 ? -21.840 9.534 50.165 1.00 82.38 284 ILE A O 1
ATOM 2336 N N . GLU A 1 285 ? -22.186 8.424 48.253 1.00 86.25 285 GLU A N 1
ATOM 2337 C CA . GLU A 1 285 ? -23.646 8.530 48.314 1.00 86.25 285 GLU A CA 1
ATOM 2338 C C . GLU A 1 285 ? -24.241 7.732 49.482 1.00 86.25 285 GLU A C 1
ATOM 2340 O O . GLU A 1 285 ? -25.122 8.238 50.174 1.00 86.25 285 GLU A O 1
ATOM 2345 N N . LEU A 1 286 ? -23.732 6.523 49.741 1.00 85.19 286 LEU A N 1
ATOM 2346 C CA . LEU A 1 286 ? -24.139 5.720 50.896 1.00 85.19 286 LEU A CA 1
ATOM 2347 C C . LEU A 1 286 ? -23.791 6.422 52.214 1.00 85.19 286 LEU A C 1
ATOM 2349 O O . LEU A 1 286 ? -24.653 6.532 53.077 1.00 85.19 286 LEU A O 1
ATOM 2353 N N . ILE A 1 287 ? -22.584 6.987 52.334 1.00 84.62 287 ILE A N 1
ATOM 2354 C CA . ILE A 1 287 ? -22.167 7.759 53.519 1.00 84.62 287 ILE A CA 1
ATOM 2355 C C . ILE A 1 287 ? -23.089 8.964 53.752 1.00 84.62 287 ILE A C 1
ATOM 2357 O O . ILE A 1 287 ? -23.440 9.251 54.889 1.00 84.62 287 ILE A O 1
ATOM 2361 N N . LYS A 1 288 ? -23.527 9.650 52.688 1.00 85.69 288 LYS A N 1
ATOM 2362 C CA . LYS A 1 288 ? -24.445 10.798 52.794 1.00 85.69 288 LYS A CA 1
ATOM 2363 C C . LYS A 1 288 ? -25.866 10.430 53.233 1.00 85.69 288 LYS A C 1
ATOM 2365 O O . LYS A 1 288 ? -26.578 11.311 53.702 1.00 85.69 288 LYS A O 1
ATOM 2370 N N . LYS A 1 289 ? -26.300 9.183 53.021 1.00 85.31 289 LYS A N 1
ATOM 2371 C CA . LYS A 1 289 ? -27.651 8.704 53.370 1.00 85.31 289 LYS A CA 1
ATOM 2372 C C . LYS A 1 289 ? -27.736 8.111 54.776 1.00 85.31 289 LYS A C 1
ATOM 2374 O O . LYS A 1 289 ? -28.841 7.901 55.266 1.00 85.31 289 LYS A O 1
ATOM 2379 N N . ILE A 1 290 ? -26.596 7.829 55.399 1.00 88.19 290 ILE A N 1
ATOM 2380 C CA . ILE A 1 290 ? -26.533 7.260 56.740 1.00 88.19 290 ILE A CA 1
ATOM 2381 C C . ILE A 1 290 ? -26.818 8.352 57.774 1.00 88.19 290 ILE A C 1
ATOM 2383 O O . ILE A 1 290 ? -26.127 9.368 57.826 1.00 88.19 290 ILE A O 1
ATOM 2387 N N . ASN A 1 291 ? -27.816 8.108 58.623 1.00 84.75 291 ASN A N 1
ATOM 2388 C CA . ASN A 1 291 ? -28.212 9.017 59.707 1.00 84.75 291 ASN A CA 1
ATOM 2389 C C . ASN A 1 291 ? -27.711 8.549 61.088 1.00 84.75 291 ASN A C 1
ATOM 2391 O O . ASN A 1 291 ? -27.932 9.228 62.089 1.00 84.75 291 ASN A O 1
ATOM 2395 N N . ASN A 1 292 ? -27.052 7.387 61.147 1.00 89.62 292 ASN A N 1
ATOM 2396 C CA . ASN A 1 292 ? -26.668 6.671 62.361 1.00 89.62 292 ASN A CA 1
ATOM 2397 C C . ASN A 1 292 ? -25.165 6.301 62.336 1.00 89.62 292 ASN A C 1
ATOM 2399 O O . ASN A 1 292 ? -24.659 5.755 61.359 1.00 89.62 292 ASN A O 1
ATOM 2403 N N . LEU A 1 293 ? -24.451 6.551 63.437 1.00 82.50 293 LEU A N 1
ATOM 2404 C CA . LEU A 1 293 ? -23.028 6.222 63.620 1.00 82.50 293 LEU A CA 1
ATOM 2405 C C . LEU A 1 293 ? -22.732 4.708 63.527 1.00 82.50 293 LEU A C 1
ATOM 2407 O O . LEU A 1 293 ? -21.664 4.300 63.077 1.00 82.50 293 LEU A O 1
ATOM 2411 N N . GLU A 1 294 ? -23.689 3.870 63.910 1.00 84.06 294 GLU A N 1
ATOM 2412 C CA . GLU A 1 294 ? -23.610 2.409 63.888 1.00 84.06 294 GLU A CA 1
ATOM 2413 C C . GLU A 1 294 ? -23.704 1.846 62.460 1.00 84.06 294 GLU A C 1
ATOM 2415 O O . GLU A 1 294 ? -22.899 0.997 62.077 1.00 84.06 294 GLU A O 1
ATOM 2420 N N . GLU A 1 295 ? -24.586 2.402 61.621 1.00 80.38 295 GLU A N 1
ATOM 2421 C CA . GLU A 1 295 ? -24.656 2.087 60.182 1.00 80.38 295 GLU A CA 1
ATOM 2422 C C . GLU A 1 295 ? -23.372 2.500 59.444 1.00 80.38 295 GLU A C 1
ATOM 2424 O O . GLU A 1 295 ? -22.904 1.796 58.545 1.00 80.38 295 GLU A O 1
ATOM 2429 N N . LEU A 1 296 ? -22.756 3.618 59.848 1.00 82.81 296 LEU A N 1
ATOM 2430 C CA . LEU A 1 296 ? -21.472 4.058 59.299 1.00 82.81 296 LEU A CA 1
ATOM 2431 C C . LEU A 1 296 ? -20.345 3.081 59.658 1.00 82.81 296 LEU A C 1
ATOM 2433 O O . LEU A 1 296 ? -19.543 2.725 58.793 1.00 82.81 296 LEU A O 1
ATOM 2437 N N . ASN A 1 297 ? -20.301 2.617 60.909 1.00 84.31 297 ASN A N 1
ATOM 2438 C CA . ASN A 1 297 ? -19.301 1.653 61.366 1.00 84.31 297 ASN A CA 1
ATOM 2439 C C . ASN A 1 297 ? -19.446 0.295 60.663 1.00 84.31 297 ASN A C 1
ATOM 2441 O O . ASN A 1 297 ? -18.439 -0.256 60.214 1.00 84.31 297 ASN A O 1
ATOM 2445 N N . GLN A 1 298 ? -20.676 -0.189 60.454 1.00 83.44 298 GLN A N 1
ATOM 2446 C CA . GLN A 1 298 ? -20.935 -1.400 59.662 1.00 83.44 298 GLN A CA 1
ATOM 2447 C C . GLN A 1 298 ? -20.467 -1.252 58.207 1.00 83.44 298 GLN A C 1
ATOM 2449 O O . GLN A 1 298 ? -19.884 -2.173 57.630 1.00 83.44 298 GLN A O 1
ATOM 2454 N N . LEU A 1 299 ? -20.665 -0.077 57.599 1.00 81.56 299 LEU A N 1
ATOM 2455 C CA . LEU A 1 299 ? -20.204 0.186 56.235 1.00 81.56 299 LEU A CA 1
ATOM 2456 C C . LEU A 1 299 ? -18.668 0.246 56.146 1.00 81.56 299 LEU A C 1
ATOM 2458 O O . LEU A 1 299 ? -18.094 -0.181 55.141 1.00 81.56 299 LEU A O 1
ATOM 2462 N N . ILE A 1 300 ? -17.985 0.730 57.187 1.00 80.00 300 ILE A N 1
ATOM 2463 C CA . ILE A 1 300 ? -16.516 0.736 57.279 1.00 80.00 300 ILE A CA 1
ATOM 2464 C C . ILE A 1 300 ? -15.964 -0.687 57.468 1.00 80.00 300 ILE A C 1
ATOM 2466 O O . ILE A 1 300 ? -14.990 -1.044 56.803 1.00 80.00 300 ILE A O 1
ATOM 2470 N N . GLU A 1 301 ? -16.577 -1.515 58.318 1.00 81.62 301 GLU A N 1
ATOM 2471 C CA . GLU A 1 301 ? -16.165 -2.916 58.520 1.00 81.62 301 GLU A CA 1
ATOM 2472 C C . GLU A 1 301 ? -16.343 -3.772 57.262 1.00 81.62 301 GLU A C 1
ATOM 2474 O O . GLU A 1 301 ? -15.407 -4.467 56.854 1.00 81.62 301 GLU A O 1
ATOM 2479 N N . ASN A 1 302 ? -17.482 -3.640 56.575 1.00 77.62 302 ASN A N 1
ATOM 2480 C CA . ASN A 1 302 ? -17.750 -4.333 55.310 1.00 77.62 302 ASN A CA 1
ATOM 2481 C C . ASN A 1 302 ? -16.804 -3.912 54.170 1.00 77.62 302 ASN A C 1
ATOM 2483 O O . ASN A 1 302 ? -16.677 -4.624 53.180 1.00 77.62 302 ASN A O 1
ATOM 2487 N N . ASN A 1 303 ? -16.137 -2.757 54.280 1.00 69.44 303 ASN A N 1
ATOM 2488 C CA . ASN A 1 303 ? -15.128 -2.315 53.309 1.00 69.44 303 ASN A CA 1
ATOM 2489 C C . ASN A 1 303 ? -13.686 -2.667 53.717 1.00 69.44 303 ASN A C 1
ATOM 2491 O O . ASN A 1 303 ? -12.800 -2.621 52.863 1.00 69.44 303 ASN A O 1
ATOM 2495 N N . LYS A 1 304 ? -13.425 -2.992 54.992 1.00 68.12 304 LYS A N 1
ATOM 2496 C CA . LYS A 1 304 ? -12.109 -3.465 55.465 1.00 68.12 304 LYS A CA 1
ATOM 2497 C C . LYS A 1 304 ? -11.884 -4.945 55.170 1.00 68.12 304 LYS A C 1
ATOM 2499 O O . LYS A 1 304 ? -10.736 -5.367 55.059 1.00 68.12 304 LYS A O 1
ATOM 2504 N N . THR A 1 305 ? -12.952 -5.723 55.030 1.00 53.09 305 THR A N 1
ATOM 2505 C CA . THR A 1 305 ? -12.880 -7.102 54.552 1.00 53.09 305 THR A CA 1
ATOM 2506 C C . THR A 1 305 ? -12.757 -7.087 53.024 1.00 53.09 305 THR A C 1
ATOM 2508 O O . THR A 1 305 ? -13.683 -6.654 52.338 1.00 53.09 305 THR A O 1
ATOM 2511 N N . PRO A 1 306 ? -11.613 -7.492 52.440 1.00 48.25 306 PRO A N 1
ATOM 2512 C CA . PRO A 1 306 ? -11.515 -7.605 50.995 1.00 48.25 306 PRO A CA 1
ATOM 2513 C C . PRO A 1 306 ? -12.552 -8.624 50.522 1.00 48.25 306 PRO A C 1
ATOM 2515 O O . PRO A 1 306 ? -12.639 -9.733 51.050 1.00 48.25 306 PRO A O 1
ATOM 2518 N N . ASN A 1 307 ? -13.348 -8.216 49.537 1.00 48.75 307 ASN A N 1
ATOM 2519 C CA . ASN A 1 307 ? -14.337 -9.039 48.857 1.00 48.75 307 ASN A CA 1
ATOM 2520 C C . ASN A 1 307 ? -13.614 -10.216 48.163 1.00 48.75 307 ASN A C 1
ATOM 2522 O O . ASN A 1 307 ? -13.280 -10.151 46.985 1.00 48.75 307 ASN A O 1
ATOM 2526 N N . ASN A 1 308 ? -13.338 -11.287 48.910 1.00 41.47 308 ASN A N 1
ATOM 2527 C CA . ASN A 1 308 ? -12.766 -12.547 48.420 1.00 41.47 308 ASN A CA 1
ATOM 2528 C C . ASN A 1 308 ? -13.820 -13.447 47.739 1.00 41.47 308 ASN A C 1
ATOM 2530 O O . ASN A 1 308 ? -13.564 -14.620 47.487 1.00 41.47 308 ASN A O 1
ATOM 2534 N N . GLY A 1 309 ? -15.009 -12.920 47.437 1.00 46.47 309 GLY A N 1
ATOM 2535 C CA . GLY A 1 309 ? -16.086 -13.642 46.766 1.00 46.47 309 GLY A CA 1
ATOM 2536 C C . GLY A 1 309 ? -16.573 -12.882 45.541 1.00 46.47 309 GLY A C 1
ATOM 2537 O O . GLY A 1 309 ? -17.417 -12.000 45.651 1.00 46.47 309 GLY A O 1
ATOM 2538 N N . GLY A 1 310 ? -16.046 -13.229 44.372 1.00 38.38 310 GLY A N 1
ATOM 2539 C CA . GLY A 1 310 ? -16.514 -12.723 43.086 1.00 38.38 310 GLY A CA 1
ATOM 2540 C C . GLY A 1 310 ? -16.013 -13.627 41.972 1.00 38.38 310 GLY A C 1
ATOM 2541 O O . GLY A 1 310 ? -14.897 -13.445 41.494 1.00 38.38 310 GLY A O 1
ATOM 2542 N N . SER A 1 311 ? -16.826 -14.639 41.667 1.00 33.38 311 SER A N 1
ATOM 2543 C CA . SER A 1 311 ? -16.704 -15.569 40.536 1.00 33.38 311 SER A CA 1
ATOM 2544 C C . SER A 1 311 ? -16.894 -14.857 39.200 1.00 33.38 311 SER A C 1
ATOM 2546 O O . SER A 1 311 ? -17.642 -13.853 39.171 1.00 33.38 311 SER A O 1
#

Secondary structure (DSSP, 8-state):
-HHHHHHHHHHHHHHHH-HHHHHHHHHHHHHHHHHHHHHHSS-TTSS---TTHHHHHHHHHHHHHHHHHHHHHHHHHHHTTHHHHHHTTT--HHHHHHHHHHHHHHHHHHHHHHHHHHHTTSHHHHHHGGG--HHHHHHHHHHHHHHHHHHHHHHHHH-SSHHHHHHHHHHHHHHHHHHTTSSS-HHHHHT-HHHHHHHTT-THHHHHHHHHHHHTT-TT-EETTSTT-EE-S-TT-TTHHHHHHHHHHHHHHHHHHHHHHHHHHHHHHHHHHHHHHHHHHHHHHHHHH---HHHHHHHHHHHHS------

Radius of gyration: 27.14 Å; chains: 1; bounding box: 55×34×96 Å

Sequence (311 aa):
MKSFNILFKMQFDHYRQDIVTITYGWTLTFLTLFIWLTFKQTNPNAFAYDPFVLASAIGVGTIRNCIHATTRILFNYKNQGFLNKIYSTPISKWNFLASIILFNVLINFIITTLLFTTAMLYADQRNNLNDVNWGMFLIGYLMLVITCILFSFLIVEYVKTNDKASFWSNVFFYTCVWFLGLGVPISEISQYEFFTYLTYLFPQKYAINIMQAGWIGATDFQIGIVDGGANFGYGIYVFLPYLLGSIVIFTTLTWLVMLNYKKRINAIKSTSNNIEISNAYKRIELIKKINNLEELNQLIENNKTPNNGGS

pLDDT: mean 84.62, std 12.03, range [33.38, 97.44]